Protein AF-A0A7S2JNX4-F1 (afdb_monomer_lite)

Foldseek 3Di:
DPPPPVQQPVCCVPVVVDQLLVVVVVVNAPLSVVVVVNQLLSCVVSVNDPVSVVVSVDQPLSCVVSVPQVLRVVVRDQLLSVVVSVDALLSCVVSVDAVLSNVVSVDALLSPVVSVDALLSCVVSPDALLSPVVSVDQPQSNVVNPDAPLSNVVSPDDLLSLLVVPDQLLSCVVSPHFLLSVVSSPDALQSVVVSPHDPVSVVVSPDDPVSVVVRDPPVSVPDDPPPPPPPDDDDDDDDDDDDDDD

Structure (mmCIF, N/CA/C/O backbone):
data_AF-A0A7S2JNX4-F1
#
_entry.id   AF-A0A7S2JNX4-F1
#
loop_
_atom_site.group_PDB
_atom_site.id
_atom_site.type_symbol
_atom_site.label_atom_id
_atom_site.label_alt_id
_atom_site.label_comp_id
_atom_site.label_asym_id
_atom_site.label_entity_id
_atom_site.label_seq_id
_atom_site.pdbx_PDB_ins_code
_atom_site.Cartn_x
_atom_site.Cartn_y
_atom_site.Cartn_z
_atom_site.occupancy
_atom_site.B_iso_or_equiv
_atom_site.auth_seq_id
_atom_site.auth_comp_id
_atom_site.auth_asym_id
_atom_site.auth_atom_id
_atom_site.pdbx_PDB_model_num
ATOM 1 N N . GLU A 1 1 ? 46.906 4.568 -53.527 1.00 36.84 1 GLU A N 1
ATOM 2 C CA . GLU A 1 1 ? 46.971 4.420 -52.061 1.00 36.84 1 GLU A CA 1
ATOM 3 C C . GLU A 1 1 ? 45.651 4.895 -51.478 1.00 36.84 1 GLU A C 1
ATOM 5 O O . GLU A 1 1 ? 45.427 6.094 -51.361 1.00 36.84 1 GLU A O 1
ATOM 10 N N . LEU A 1 2 ? 44.721 3.967 -51.238 1.00 37.66 2 LEU A N 1
ATOM 11 C CA . LEU A 1 2 ? 43.503 4.271 -50.492 1.00 37.66 2 LEU A CA 1
ATOM 12 C C . LEU A 1 2 ? 43.949 4.475 -49.047 1.00 37.66 2 LEU A C 1
ATOM 14 O O . LEU A 1 2 ? 44.172 3.507 -48.329 1.00 37.66 2 LEU A O 1
ATOM 18 N N . ARG A 1 3 ? 44.195 5.735 -48.671 1.00 35.88 3 ARG A N 1
ATOM 19 C CA . ARG A 1 3 ? 44.384 6.109 -47.272 1.00 35.88 3 ARG A CA 1
ATOM 20 C C . ARG A 1 3 ? 43.179 5.564 -46.519 1.00 35.88 3 ARG A C 1
ATOM 22 O O . ARG A 1 3 ? 42.054 5.948 -46.826 1.00 35.88 3 ARG A O 1
ATOM 29 N N . GLU A 1 4 ? 43.435 4.668 -45.577 1.00 44.81 4 GLU A N 1
ATOM 30 C CA . GLU A 1 4 ? 42.512 4.319 -44.507 1.00 44.81 4 GLU A CA 1
ATOM 31 C C . GLU A 1 4 ? 42.246 5.603 -43.718 1.00 44.81 4 GLU A C 1
ATOM 33 O O . GLU A 1 4 ? 42.909 5.913 -42.732 1.00 44.81 4 GLU A O 1
ATOM 38 N N . VAL A 1 5 ? 41.345 6.438 -44.230 1.00 47.19 5 VAL A N 1
ATOM 39 C CA . VAL A 1 5 ? 40.761 7.504 -43.434 1.00 47.19 5 VAL A CA 1
ATOM 40 C C . VAL A 1 5 ? 39.835 6.768 -42.474 1.00 47.19 5 VAL A C 1
ATOM 42 O O . VAL A 1 5 ? 38.955 6.047 -42.953 1.00 47.19 5 VAL A O 1
ATOM 45 N N . PRO A 1 6 ? 40.038 6.855 -41.150 1.00 52.41 6 PRO A N 1
ATOM 46 C CA . PRO A 1 6 ? 39.086 6.285 -40.219 1.00 52.41 6 PRO A CA 1
ATOM 47 C C . PRO A 1 6 ? 37.808 7.110 -40.364 1.00 52.41 6 PRO A C 1
ATOM 49 O O . PRO A 1 6 ? 37.705 8.204 -39.816 1.00 52.41 6 PRO A O 1
ATOM 52 N N . PHE A 1 7 ? 36.873 6.636 -41.187 1.00 55.56 7 PHE A N 1
ATOM 53 C CA . PHE A 1 7 ? 35.556 7.245 -41.279 1.00 55.56 7 PHE A CA 1
ATOM 54 C C . PHE A 1 7 ? 34.924 7.111 -39.904 1.00 55.56 7 PHE A C 1
ATOM 56 O O . PHE A 1 7 ? 34.762 6.000 -39.393 1.00 55.56 7 PHE A O 1
ATOM 63 N N . THR A 1 8 ? 34.619 8.243 -39.280 1.00 63.19 8 THR A N 1
ATOM 64 C CA . THR A 1 8 ? 33.883 8.217 -38.023 1.00 63.19 8 THR A CA 1
ATOM 65 C C . THR A 1 8 ? 32.438 7.809 -38.314 1.00 63.19 8 THR A C 1
ATOM 67 O O . THR A 1 8 ? 31.931 7.995 -39.425 1.00 63.19 8 THR A O 1
ATOM 70 N N . THR A 1 9 ? 31.744 7.240 -37.330 1.00 60.28 9 THR A N 1
ATOM 71 C CA . THR A 1 9 ? 30.310 6.905 -37.432 1.00 60.28 9 THR A CA 1
ATOM 72 C C . THR A 1 9 ? 29.469 8.115 -37.865 1.00 60.28 9 THR A C 1
ATOM 74 O O . THR A 1 9 ? 28.500 7.964 -38.609 1.00 60.28 9 THR A O 1
ATOM 77 N N . VAL A 1 10 ? 29.912 9.321 -37.498 1.00 61.12 10 VAL A N 1
ATOM 78 C CA . VAL A 1 10 ? 29.343 10.617 -37.895 1.00 61.12 10 VAL A CA 1
ATOM 79 C C . VAL A 1 10 ? 29.422 10.851 -39.404 1.00 61.12 10 VAL A C 1
ATOM 81 O O . VAL A 1 10 ? 28.440 11.269 -40.017 1.00 61.12 10 VAL A O 1
ATOM 84 N N . ASP A 1 11 ? 30.567 10.547 -40.019 1.00 61.66 11 ASP A N 1
ATOM 85 C CA . ASP A 1 11 ? 30.783 10.729 -41.458 1.00 61.66 11 ASP A CA 1
ATOM 86 C C . ASP A 1 11 ? 29.950 9.733 -42.276 1.00 61.66 11 ASP A C 1
ATOM 88 O O . ASP A 1 11 ? 29.407 10.070 -43.330 1.00 61.66 11 ASP A O 1
ATOM 92 N N . LEU A 1 12 ? 29.786 8.509 -41.768 1.00 62.97 12 LEU A N 1
ATOM 93 C CA . LEU A 1 12 ? 28.968 7.482 -42.416 1.00 62.97 12 LEU A CA 1
ATOM 94 C C . LEU A 1 12 ? 27.475 7.851 -42.409 1.00 62.97 12 LEU A C 1
ATOM 96 O O . LEU A 1 12 ? 26.791 7.662 -43.416 1.00 62.97 12 LEU A O 1
ATOM 100 N N . ILE A 1 13 ? 26.970 8.427 -41.317 1.00 66.38 13 ILE A N 1
ATOM 101 C CA . ILE A 1 13 ? 25.566 8.855 -41.228 1.00 66.38 13 ILE A CA 1
ATOM 102 C C . ILE A 1 13 ? 25.324 10.115 -42.071 1.00 66.38 13 ILE A C 1
ATOM 104 O O . ILE A 1 13 ? 24.415 10.131 -42.900 1.00 66.38 13 ILE A O 1
ATOM 108 N N . ASN A 1 14 ? 26.155 11.150 -41.908 1.00 62.22 14 ASN A N 1
ATOM 109 C CA . ASN A 1 14 ? 25.895 12.472 -42.491 1.00 62.22 14 ASN A CA 1
ATOM 110 C C . ASN A 1 14 ? 26.335 12.613 -43.955 1.00 62.22 14 ASN A C 1
ATOM 112 O O . ASN A 1 14 ? 25.710 13.358 -44.708 1.00 62.22 14 ASN A O 1
ATOM 116 N N . VAL A 1 15 ? 27.401 11.923 -44.371 1.00 59.50 15 VAL A N 1
ATOM 117 C CA . VAL A 1 15 ? 27.970 12.042 -45.729 1.00 59.50 15 VAL A CA 1
ATOM 118 C C . VAL A 1 15 ? 27.658 10.807 -46.571 1.00 59.50 15 VAL A C 1
ATOM 120 O O . VAL A 1 15 ? 27.396 10.922 -47.766 1.00 59.50 15 VAL A O 1
ATOM 123 N N . GLY A 1 16 ? 27.664 9.623 -45.954 1.00 59.69 16 GLY A N 1
ATOM 124 C CA . GLY A 1 16 ? 27.435 8.357 -46.650 1.00 59.69 16 GLY A CA 1
ATOM 125 C C . GLY A 1 16 ? 25.964 7.976 -46.841 1.00 59.69 16 GLY A C 1
ATOM 126 O O . GLY A 1 16 ? 25.675 7.099 -47.653 1.00 59.69 16 GLY A O 1
ATOM 127 N N . GLY A 1 17 ? 25.033 8.604 -46.112 1.00 64.19 17 GLY A N 1
ATOM 128 C CA . GLY A 1 17 ? 23.608 8.252 -46.157 1.00 64.19 17 GLY A CA 1
ATOM 129 C C . GLY A 1 17 ? 23.328 6.808 -45.721 1.00 64.19 17 GLY A C 1
ATOM 130 O O . GLY A 1 17 ? 22.328 6.214 -46.133 1.00 64.19 17 GLY A O 1
ATOM 131 N N . PHE A 1 18 ? 24.225 6.210 -44.931 1.00 67.25 18 PHE A N 1
ATOM 132 C CA . PHE A 1 18 ? 24.072 4.835 -44.476 1.00 67.25 18 PHE A CA 1
ATOM 133 C C . PHE A 1 18 ? 22.903 4.731 -43.496 1.00 67.25 18 PHE A C 1
ATOM 135 O O . PHE A 1 18 ? 22.804 5.484 -42.530 1.00 67.25 18 PHE A O 1
ATOM 142 N N . SER A 1 19 ? 22.018 3.757 -43.722 1.00 71.75 19 SER A N 1
ATOM 143 C CA . SER A 1 19 ? 20.955 3.459 -42.761 1.00 71.75 19 SER A CA 1
ATOM 144 C C . SER A 1 19 ? 21.540 2.868 -41.474 1.00 71.75 19 SER A C 1
ATOM 146 O O . SER A 1 19 ? 22.508 2.105 -41.513 1.00 71.75 19 SER A O 1
ATOM 148 N N . PHE A 1 20 ? 20.901 3.131 -40.333 1.00 72.44 20 PHE A N 1
ATOM 149 C CA . PHE A 1 20 ? 21.279 2.545 -39.041 1.00 72.44 20 PHE A CA 1
ATOM 150 C C . PHE A 1 20 ? 21.351 1.004 -39.068 1.00 72.44 20 PHE A C 1
ATOM 152 O O . PHE A 1 20 ? 22.151 0.407 -38.354 1.00 72.44 20 PHE A O 1
ATOM 159 N N . SER A 1 21 ? 20.577 0.346 -39.942 1.00 73.19 21 SER A N 1
ATOM 160 C CA . SER A 1 21 ? 20.646 -1.111 -40.139 1.00 73.19 21 SER A CA 1
ATOM 161 C C . SER A 1 21 ? 21.974 -1.578 -40.757 1.00 73.19 21 SER A C 1
ATOM 163 O O . SER A 1 21 ? 22.510 -2.617 -40.370 1.00 73.19 21 SER A O 1
ATOM 165 N N . ALA A 1 22 ? 22.548 -0.787 -41.670 1.00 74.62 22 ALA A N 1
ATOM 166 C CA . ALA A 1 22 ? 23.859 -1.057 -42.256 1.00 74.62 22 ALA A CA 1
ATOM 167 C C . ALA A 1 22 ? 24.981 -0.822 -41.235 1.00 74.62 22 ALA A C 1
ATOM 169 O O . ALA A 1 22 ? 25.933 -1.598 -41.182 1.00 74.62 22 ALA A O 1
ATOM 170 N N . LEU A 1 23 ? 24.831 0.191 -40.375 1.00 74.06 23 LEU A N 1
ATOM 171 C CA . LEU A 1 23 ? 25.762 0.464 -39.275 1.00 74.06 23 LEU A CA 1
ATOM 172 C C . LEU A 1 23 ? 25.755 -0.659 -38.232 1.00 74.06 23 LEU A C 1
ATOM 174 O O . LEU A 1 23 ? 26.819 -1.074 -37.776 1.00 74.06 23 LEU A O 1
ATOM 178 N N . ARG A 1 24 ? 24.584 -1.241 -37.939 1.00 75.38 24 ARG A N 1
ATOM 179 C CA . ARG A 1 24 ? 24.493 -2.454 -37.115 1.00 75.38 24 ARG A CA 1
ATOM 180 C C . ARG A 1 24 ? 25.255 -3.623 -37.740 1.00 75.38 24 ARG A C 1
ATOM 182 O O . ARG A 1 24 ? 26.012 -4.297 -37.049 1.00 75.38 24 ARG A O 1
ATOM 189 N N . GLY A 1 25 ? 25.098 -3.842 -39.047 1.00 71.75 25 GLY A N 1
ATOM 190 C CA . GLY A 1 25 ? 25.849 -4.863 -39.790 1.00 71.75 25 GLY A CA 1
ATOM 191 C C . GLY A 1 25 ? 27.366 -4.635 -39.795 1.00 71.75 25 GLY A C 1
ATOM 192 O O . GLY A 1 25 ? 28.126 -5.598 -39.851 1.00 71.75 25 GLY A O 1
ATOM 193 N N . ALA A 1 26 ? 27.803 -3.378 -39.677 1.00 73.44 26 ALA A N 1
ATOM 194 C CA . ALA A 1 26 ? 29.205 -2.988 -39.539 1.00 73.44 26 ALA A CA 1
ATOM 195 C C . ALA A 1 26 ? 29.746 -3.104 -38.096 1.00 73.44 26 ALA A C 1
ATOM 197 O O . ALA A 1 26 ? 30.930 -2.863 -37.873 1.00 73.44 26 ALA A O 1
ATOM 198 N N . GLY A 1 27 ? 28.911 -3.494 -37.124 1.00 75.38 27 GLY A N 1
ATOM 199 C CA . GLY A 1 27 ? 29.312 -3.701 -35.728 1.00 75.38 27 GLY A CA 1
ATOM 200 C C . GLY A 1 27 ? 29.262 -2.452 -34.843 1.00 75.38 27 GLY A C 1
ATOM 201 O O . GLY A 1 27 ? 29.797 -2.482 -33.735 1.00 75.38 27 GLY A O 1
ATOM 202 N N . VAL A 1 28 ? 28.622 -1.369 -35.296 1.00 78.94 28 VAL A N 1
ATOM 203 C CA . VAL A 1 28 ? 28.460 -0.138 -34.504 1.00 78.94 28 VAL A CA 1
ATOM 204 C C . VAL A 1 28 ? 27.529 -0.395 -33.315 1.00 78.94 28 VAL A C 1
ATOM 206 O O . VAL A 1 28 ? 26.449 -0.979 -33.469 1.00 78.94 28 VAL A O 1
ATOM 209 N N . ARG A 1 29 ? 27.932 0.042 -32.117 1.00 79.19 29 ARG A N 1
ATOM 210 C CA . ARG A 1 29 ? 27.152 -0.148 -30.881 1.00 79.19 29 ARG A CA 1
ATOM 211 C C . ARG A 1 29 ? 26.053 0.901 -30.752 1.00 79.19 29 ARG A C 1
ATOM 213 O O . ARG A 1 29 ? 26.192 2.024 -31.224 1.00 79.19 29 ARG A O 1
ATOM 220 N N . ALA A 1 30 ? 24.983 0.555 -30.040 1.00 78.75 30 ALA A N 1
ATOM 221 C CA . ALA A 1 30 ? 23.880 1.481 -29.802 1.00 78.75 30 ALA A CA 1
ATOM 222 C C . ALA A 1 30 ? 24.316 2.749 -29.040 1.00 78.75 30 ALA A C 1
ATOM 224 O O . ALA A 1 30 ? 23.819 3.826 -29.346 1.00 78.75 30 ALA A O 1
ATOM 225 N N . SER A 1 31 ? 25.277 2.643 -28.112 1.00 78.88 31 SER A N 1
ATOM 226 C CA . SER A 1 31 ? 25.826 3.782 -27.355 1.00 78.88 31 SER A CA 1
ATOM 227 C C . SER A 1 31 ? 26.426 4.859 -28.257 1.00 78.88 31 SER A C 1
ATOM 229 O O . SER A 1 31 ? 26.143 6.036 -28.076 1.00 78.88 31 SER A O 1
ATOM 231 N N . GLU A 1 32 ? 27.187 4.455 -29.275 1.00 77.25 32 GLU A N 1
ATOM 232 C CA . GLU A 1 32 ? 27.825 5.377 -30.222 1.00 77.25 32 GLU A CA 1
ATOM 233 C C . GLU A 1 32 ? 26.795 6.089 -31.101 1.00 77.25 32 GLU A C 1
ATOM 235 O O . GLU A 1 32 ? 26.997 7.229 -31.497 1.00 77.25 32 GLU A O 1
ATOM 240 N N . LEU A 1 33 ? 25.673 5.434 -31.406 1.00 76.31 33 LEU A N 1
ATOM 241 C CA . LEU A 1 33 ? 24.590 6.060 -32.162 1.00 76.31 33 LEU A CA 1
ATOM 242 C C . LEU A 1 33 ? 23.771 7.020 -31.291 1.00 76.31 33 LEU A C 1
ATOM 244 O O . LEU A 1 33 ? 23.313 8.048 -31.780 1.00 76.31 33 LEU A O 1
ATOM 248 N N . LEU A 1 34 ? 23.612 6.718 -30.002 1.00 76.12 34 LEU A N 1
ATOM 249 C CA . LEU A 1 34 ? 22.923 7.593 -29.049 1.00 76.12 34 LEU A CA 1
ATOM 250 C C . LEU A 1 34 ? 23.710 8.875 -28.762 1.00 76.12 34 LEU A C 1
ATOM 252 O O . LEU A 1 34 ? 23.099 9.927 -28.611 1.00 76.12 34 LEU A O 1
ATOM 256 N N . GLU A 1 35 ? 25.045 8.812 -28.751 1.00 76.12 35 GLU A N 1
ATOM 257 C CA . GLU A 1 35 ? 25.913 10.001 -28.688 1.00 76.12 35 GLU A CA 1
ATOM 258 C C . GLU A 1 35 ? 25.752 10.925 -29.908 1.00 76.12 35 GLU A C 1
ATOM 260 O O . GLU A 1 35 ? 26.120 12.097 -29.853 1.00 76.12 35 GLU A O 1
ATOM 265 N N . LEU A 1 36 ? 25.177 10.412 -30.998 1.00 73.56 36 LEU A N 1
ATOM 266 C CA . LEU A 1 36 ? 24.892 11.145 -32.233 1.00 73.56 36 LEU A CA 1
ATOM 267 C C . LEU A 1 36 ? 23.428 11.584 -32.336 1.00 73.56 36 LEU A C 1
ATOM 269 O O . LEU A 1 36 ? 22.928 11.792 -33.441 1.00 73.56 36 LEU A O 1
ATOM 273 N N . ASP A 1 37 ? 22.738 11.694 -31.197 1.00 72.69 37 ASP A N 1
ATOM 274 C CA . ASP A 1 37 ? 21.321 12.058 -31.095 1.00 72.69 37 ASP A CA 1
ATOM 275 C C . ASP A 1 37 ? 20.385 11.135 -31.905 1.00 72.69 37 ASP A C 1
ATOM 277 O O . ASP A 1 37 ? 19.265 11.516 -32.265 1.00 72.69 37 ASP A O 1
ATOM 281 N N . ALA A 1 38 ? 20.804 9.893 -32.195 1.00 77.31 38 ALA A N 1
ATOM 282 C CA . ALA A 1 38 ? 19.940 8.938 -32.878 1.00 77.31 38 ALA A CA 1
ATOM 283 C C . ALA A 1 38 ? 18.731 8.598 -31.999 1.00 77.31 38 ALA A C 1
ATOM 285 O O . ALA A 1 38 ? 18.858 8.262 -30.816 1.00 77.31 38 ALA A O 1
ATOM 286 N N . SER A 1 39 ? 17.533 8.638 -32.585 1.00 81.38 39 SER A N 1
ATOM 287 C CA . SER A 1 39 ? 16.325 8.329 -31.832 1.00 81.38 39 SER A CA 1
ATOM 288 C C . SER A 1 39 ? 16.251 6.831 -31.521 1.00 81.38 39 SER A C 1
ATOM 290 O O . SER A 1 39 ? 16.555 5.972 -32.353 1.00 81.38 39 SER A O 1
ATOM 292 N N . VAL A 1 40 ? 15.775 6.485 -30.324 1.00 82.81 40 VAL A N 1
ATOM 293 C CA . VAL A 1 40 ? 15.577 5.079 -29.930 1.00 82.81 40 VAL A CA 1
ATOM 294 C C . VAL A 1 40 ? 14.594 4.355 -30.861 1.00 82.81 40 VAL A C 1
ATOM 296 O O . VAL A 1 40 ? 14.697 3.144 -31.060 1.00 82.81 40 VAL A O 1
ATOM 299 N N . SER A 1 41 ? 13.669 5.092 -31.478 1.00 82.00 41 SER A N 1
ATOM 300 C CA . SER A 1 41 ? 12.775 4.580 -32.518 1.00 82.00 41 SER A CA 1
ATOM 301 C C . SER A 1 41 ? 13.556 4.096 -33.739 1.00 82.00 41 SER A C 1
ATOM 303 O O . SER A 1 41 ? 13.319 2.986 -34.213 1.00 82.00 41 SER A O 1
ATOM 305 N N . ASP A 1 42 ? 14.516 4.889 -34.217 1.00 81.25 42 ASP A N 1
ATOM 306 C CA . ASP A 1 42 ? 15.338 4.550 -35.382 1.00 81.25 42 ASP A CA 1
ATOM 307 C C . ASP A 1 42 ? 16.261 3.369 -35.089 1.00 81.25 42 ASP A C 1
ATOM 309 O O . ASP A 1 42 ? 16.382 2.456 -35.907 1.00 81.25 42 ASP A O 1
ATOM 313 N N . LEU A 1 43 ? 16.831 3.322 -33.882 1.00 81.88 43 LEU A N 1
ATOM 314 C CA . LEU A 1 43 ? 17.621 2.182 -33.410 1.00 81.88 43 LEU A CA 1
ATOM 315 C C . LEU A 1 43 ? 16.780 0.905 -33.352 1.00 81.88 43 LEU A C 1
ATOM 317 O O . LEU A 1 43 ? 17.204 -0.159 -33.809 1.00 81.88 43 LEU A O 1
ATOM 321 N N . ARG A 1 44 ? 15.540 1.002 -32.873 1.00 82.81 44 ARG A N 1
ATOM 322 C CA . ARG A 1 44 ? 14.612 -0.127 -32.887 1.00 82.81 44 ARG A CA 1
ATOM 323 C C . ARG A 1 44 ? 14.290 -0.584 -34.315 1.00 82.81 44 ARG A C 1
ATOM 325 O O . ARG A 1 44 ? 14.264 -1.790 -34.559 1.00 82.81 44 ARG A O 1
ATOM 332 N N . TYR A 1 45 ? 14.060 0.331 -35.261 1.00 80.19 45 TYR A N 1
ATOM 333 C CA . TYR A 1 45 ? 13.833 -0.021 -36.673 1.00 80.19 45 TYR A CA 1
ATOM 334 C C . TYR A 1 45 ? 15.071 -0.626 -37.341 1.00 80.19 45 TYR A C 1
ATOM 336 O O . TYR A 1 45 ? 14.942 -1.508 -38.188 1.00 80.19 45 TYR A O 1
ATOM 344 N N . ALA A 1 46 ? 16.264 -0.209 -36.923 1.00 79.69 46 ALA A N 1
ATOM 345 C CA . ALA A 1 46 ? 17.533 -0.788 -37.347 1.00 79.69 46 ALA A CA 1
ATOM 346 C C . ALA A 1 46 ? 17.791 -2.196 -36.786 1.00 79.69 46 ALA A C 1
ATOM 348 O O . ALA A 1 46 ? 18.748 -2.858 -37.193 1.00 79.69 46 ALA A O 1
ATOM 349 N N . GLY A 1 47 ? 16.930 -2.669 -35.882 1.00 79.88 47 GLY A N 1
ATOM 350 C CA . GLY A 1 47 ? 16.992 -4.006 -35.306 1.00 79.88 47 GLY A CA 1
ATOM 351 C C . GLY A 1 47 ? 17.814 -4.099 -34.024 1.00 79.88 47 GLY A C 1
ATOM 352 O O . GLY A 1 47 ? 18.118 -5.217 -33.610 1.00 79.88 47 GLY A O 1
ATOM 353 N N . TYR A 1 48 ? 18.163 -2.971 -33.393 1.00 83.25 48 TYR A N 1
ATOM 354 C CA . TYR A 1 48 ? 18.757 -2.997 -32.058 1.00 83.25 48 TYR A CA 1
ATOM 355 C C . TYR A 1 48 ? 17.735 -3.488 -31.031 1.00 83.25 48 TYR A C 1
ATOM 357 O O . TYR A 1 48 ? 16.559 -3.103 -31.046 1.00 83.25 48 TYR A O 1
ATOM 365 N N . THR A 1 49 ? 18.180 -4.373 -30.144 1.00 84.56 49 THR A N 1
ATOM 366 C CA . THR A 1 49 ? 17.309 -4.956 -29.118 1.00 84.56 49 THR A CA 1
ATOM 367 C C . THR A 1 49 ? 17.233 -4.064 -27.881 1.00 84.56 49 THR A C 1
ATOM 369 O O . THR A 1 49 ? 18.070 -3.192 -27.659 1.00 84.56 49 THR A O 1
ATOM 372 N N . CYS A 1 50 ? 16.220 -4.294 -27.038 1.00 81.12 50 CYS A N 1
ATOM 373 C CA . CYS A 1 50 ? 16.122 -3.599 -25.754 1.00 81.12 50 CYS A CA 1
ATOM 374 C C . CYS A 1 50 ? 17.356 -3.864 -24.878 1.00 81.12 50 CYS A C 1
ATOM 376 O O . CYS A 1 50 ? 17.762 -2.976 -24.145 1.00 81.12 50 CYS A O 1
ATOM 378 N N . GLU A 1 51 ? 17.950 -5.058 -24.968 1.00 80.44 51 GLU A N 1
ATOM 379 C CA . GLU A 1 51 ? 19.141 -5.441 -24.199 1.00 80.44 51 GLU A CA 1
ATOM 380 C C . GLU A 1 51 ? 20.350 -4.597 -24.608 1.00 80.44 51 GLU A C 1
ATOM 382 O O . GLU A 1 51 ? 20.958 -3.956 -23.760 1.00 80.44 51 GLU A O 1
ATOM 387 N N . GLU A 1 52 ? 20.611 -4.491 -25.914 1.00 82.50 52 GLU A N 1
ATOM 388 C CA . GLU A 1 52 ? 21.707 -3.675 -26.458 1.00 82.50 52 GLU A CA 1
ATOM 389 C C . GLU A 1 52 ? 21.562 -2.187 -26.090 1.00 82.50 52 GLU A C 1
ATOM 391 O O . GLU A 1 52 ? 22.552 -1.491 -25.876 1.00 82.50 52 GLU A O 1
ATOM 396 N N . LEU A 1 53 ? 20.325 -1.690 -25.999 1.00 82.31 53 LEU A N 1
ATOM 397 C CA . LEU A 1 53 ? 20.047 -0.313 -25.591 1.00 82.31 53 LEU A CA 1
ATOM 398 C C . LEU A 1 53 ? 20.167 -0.118 -24.071 1.00 82.31 53 LEU A C 1
ATOM 400 O O . LEU A 1 53 ? 20.614 0.938 -23.630 1.00 82.31 53 LEU A O 1
ATOM 404 N N . CYS A 1 54 ? 19.802 -1.116 -23.263 1.00 81.69 54 CYS A N 1
ATOM 405 C CA . CYS A 1 54 ? 20.036 -1.098 -21.816 1.00 81.69 54 CYS A CA 1
ATOM 406 C C . CYS A 1 54 ? 21.536 -1.088 -21.493 1.00 81.69 54 CYS A C 1
ATOM 408 O O . CYS A 1 54 ? 21.964 -0.315 -20.639 1.00 81.69 54 CYS A O 1
ATOM 410 N N . ASP A 1 55 ? 22.330 -1.893 -22.205 1.00 80.81 55 ASP A N 1
ATOM 411 C CA . ASP A 1 55 ? 23.791 -1.934 -22.059 1.00 80.81 55 ASP A CA 1
ATOM 412 C C . ASP A 1 55 ? 24.447 -0.607 -22.472 1.00 80.81 55 ASP A C 1
ATOM 414 O O . ASP A 1 55 ? 25.501 -0.238 -21.960 1.00 80.81 55 ASP A O 1
ATOM 418 N N . ALA A 1 56 ? 23.791 0.149 -23.355 1.00 78.94 56 ALA A N 1
ATOM 419 C CA . ALA A 1 56 ? 24.167 1.511 -23.720 1.00 78.94 56 ALA A CA 1
ATOM 420 C C . ALA A 1 56 ? 23.723 2.579 -22.697 1.00 78.94 56 ALA A C 1
ATOM 422 O O . ALA A 1 56 ? 23.809 3.769 -22.986 1.00 78.94 56 ALA A O 1
ATOM 423 N N . HIS A 1 57 ? 23.243 2.174 -21.515 1.00 76.38 57 HIS A N 1
ATOM 424 C CA . HIS A 1 57 ? 22.732 3.052 -20.459 1.00 76.38 57 HIS A CA 1
ATOM 425 C C . HIS A 1 57 ? 21.526 3.917 -20.868 1.00 76.38 57 HIS A C 1
ATOM 427 O O . HIS A 1 57 ? 21.297 4.985 -20.293 1.00 76.38 57 HIS A O 1
ATOM 433 N N . CYS A 1 58 ? 20.702 3.459 -21.819 1.00 79.94 58 CYS A N 1
ATOM 434 C CA . CYS A 1 58 ? 19.428 4.119 -22.102 1.00 79.94 58 CYS A CA 1
ATOM 435 C C . CYS A 1 58 ? 18.512 4.100 -20.878 1.00 79.94 58 CYS A C 1
ATOM 437 O O . CYS A 1 58 ? 18.268 3.049 -20.282 1.00 79.94 58 CYS A O 1
ATOM 439 N N . SER A 1 59 ? 17.904 5.245 -20.574 1.00 82.62 59 SER A N 1
ATOM 440 C CA . SER A 1 59 ? 16.850 5.314 -19.568 1.00 82.62 59 SER A CA 1
ATOM 441 C C . SER A 1 59 ? 15.577 4.603 -20.045 1.00 82.62 59 SER A C 1
ATOM 443 O O . SER A 1 59 ? 15.261 4.546 -21.241 1.00 82.62 59 SER A O 1
ATOM 445 N N . ALA A 1 60 ? 14.791 4.095 -19.093 1.00 84.56 60 ALA A N 1
ATOM 446 C CA . ALA A 1 60 ? 13.499 3.481 -19.387 1.00 84.56 60 ALA A CA 1
ATOM 447 C C . ALA A 1 60 ? 12.516 4.455 -20.080 1.00 84.56 60 ALA A C 1
ATOM 449 O O . ALA A 1 60 ? 11.629 4.008 -20.810 1.00 84.56 60 ALA A O 1
ATOM 450 N N . GLU A 1 61 ? 12.695 5.772 -19.915 1.00 83.75 61 GLU A N 1
ATOM 451 C CA . GLU A 1 61 ? 11.944 6.820 -20.627 1.00 83.75 61 GLU A CA 1
ATOM 452 C C . GLU A 1 61 ? 12.197 6.793 -22.128 1.00 83.75 61 GLU A C 1
ATOM 454 O O . GLU A 1 61 ? 11.259 6.761 -22.926 1.00 83.75 61 GLU A O 1
ATOM 459 N N . LEU A 1 62 ? 13.470 6.776 -22.523 1.00 82.50 62 LEU A N 1
ATOM 460 C CA . LEU A 1 62 ? 13.856 6.777 -23.928 1.00 82.50 62 LEU A CA 1
ATOM 461 C C . LEU A 1 62 ? 13.379 5.499 -24.619 1.00 82.50 62 LEU A C 1
ATOM 463 O O . LEU A 1 62 ? 12.864 5.548 -25.735 1.00 82.50 62 LEU A O 1
ATOM 467 N N . LEU A 1 63 ? 13.449 4.362 -23.925 1.00 84.56 63 LEU A N 1
ATOM 468 C CA . LEU A 1 63 ? 12.927 3.094 -24.433 1.00 84.56 63 LEU A CA 1
ATOM 469 C C . LEU A 1 63 ? 11.398 3.088 -24.552 1.00 84.56 63 LEU A C 1
ATOM 471 O O . LEU A 1 63 ? 10.857 2.576 -25.536 1.00 84.56 63 LEU A O 1
ATOM 475 N N . LYS A 1 64 ? 10.689 3.693 -23.594 1.00 84.12 64 LYS A N 1
ATOM 476 C CA . LYS A 1 64 ? 9.236 3.899 -23.678 1.00 84.12 64 LYS A CA 1
ATOM 477 C C . LYS A 1 64 ? 8.873 4.745 -24.899 1.00 84.12 64 LYS A C 1
ATOM 479 O O . LYS A 1 64 ? 7.989 4.356 -25.660 1.00 84.12 64 LYS A O 1
ATOM 484 N N . ASN A 1 65 ? 9.593 5.843 -25.127 1.00 82.62 65 ASN A N 1
ATOM 485 C CA . ASN A 1 65 ? 9.386 6.730 -26.275 1.00 82.62 65 ASN A CA 1
ATOM 486 C C . ASN A 1 65 ? 9.755 6.060 -27.610 1.00 82.62 65 ASN A C 1
ATOM 488 O O . ASN A 1 65 ? 9.060 6.255 -28.602 1.00 82.62 65 ASN A O 1
ATOM 492 N N . GLY A 1 66 ? 10.768 5.186 -27.619 1.00 79.75 66 GLY A N 1
ATOM 493 C CA . GLY A 1 66 ? 11.106 4.310 -28.751 1.00 79.75 66 GLY A CA 1
ATOM 494 C C . GLY A 1 66 ? 10.085 3.191 -29.016 1.00 79.75 66 GLY A C 1
ATOM 495 O O . GLY A 1 66 ? 10.209 2.407 -29.962 1.00 79.75 66 GLY A O 1
ATOM 496 N N . GLY A 1 67 ? 9.048 3.088 -28.181 1.00 82.12 67 GLY A N 1
ATOM 497 C CA . GLY A 1 67 ? 7.943 2.147 -28.328 1.00 82.12 67 GLY A CA 1
ATOM 498 C C . GLY A 1 67 ? 8.269 0.713 -27.907 1.00 82.12 67 GLY A C 1
ATOM 499 O O . GLY A 1 67 ? 7.599 -0.222 -28.360 1.00 82.12 67 GLY A O 1
ATOM 500 N N . PHE A 1 68 ? 9.276 0.517 -27.052 1.00 85.19 68 PHE A N 1
ATOM 501 C CA . PHE A 1 68 ? 9.486 -0.767 -26.388 1.00 85.19 68 PHE A CA 1
ATOM 502 C C . PHE A 1 68 ? 8.346 -1.053 -25.408 1.00 85.19 68 PHE A C 1
ATOM 504 O O . PHE A 1 68 ? 7.797 -0.161 -24.760 1.00 85.19 68 PHE A O 1
ATOM 511 N N . LYS A 1 69 ? 7.955 -2.327 -25.301 1.00 86.06 69 LYS A N 1
ATOM 512 C CA . LYS A 1 69 ? 6.850 -2.724 -24.420 1.00 86.06 69 LYS A CA 1
ATOM 513 C C . LYS A 1 69 ? 7.346 -2.812 -22.978 1.00 86.06 69 LYS A C 1
ATOM 515 O O . LYS A 1 69 ? 8.395 -3.394 -22.722 1.00 86.06 69 LYS A O 1
ATOM 520 N N . LEU A 1 70 ? 6.521 -2.392 -22.018 1.00 84.69 70 LEU A N 1
ATOM 521 C CA . LEU A 1 70 ? 6.819 -2.490 -20.580 1.00 84.69 70 LEU A CA 1
ATOM 522 C C . LEU A 1 70 ? 7.188 -3.918 -20.118 1.00 84.69 70 LEU A C 1
ATOM 524 O O . LEU A 1 70 ? 8.008 -4.085 -19.222 1.00 84.69 70 LEU A O 1
ATOM 528 N N . ARG A 1 71 ? 6.653 -4.962 -20.773 1.00 85.12 71 ARG A N 1
ATOM 529 C CA . ARG A 1 71 ? 7.044 -6.371 -20.540 1.00 85.12 71 ARG A CA 1
ATOM 530 C C . ARG A 1 71 ? 8.536 -6.633 -20.758 1.00 85.12 71 ARG A C 1
ATOM 532 O O . ARG A 1 71 ? 9.100 -7.452 -20.046 1.00 85.12 71 ARG A O 1
ATOM 539 N N . GLN A 1 72 ? 9.143 -5.969 -21.739 1.00 83.88 72 GLN A N 1
ATOM 540 C CA . GLN A 1 72 ? 10.573 -6.088 -22.027 1.00 83.88 72 GLN A CA 1
ATOM 541 C C . GLN A 1 72 ? 11.385 -5.291 -21.005 1.00 83.88 72 GLN A C 1
ATOM 543 O O . GLN A 1 72 ? 12.362 -5.802 -20.472 1.00 83.88 72 GLN A O 1
ATOM 548 N N . LEU A 1 73 ? 10.918 -4.088 -20.659 1.00 83.81 73 LEU A N 1
ATOM 549 C CA . LEU A 1 73 ? 11.602 -3.217 -19.701 1.00 83.81 73 LEU A CA 1
ATOM 550 C C . LEU A 1 73 ? 11.646 -3.818 -18.293 1.00 83.81 73 LEU A C 1
ATOM 552 O O . LEU A 1 73 ? 12.684 -3.778 -17.645 1.00 83.81 73 LEU A O 1
ATOM 556 N N . LYS A 1 74 ? 10.569 -4.473 -17.849 1.00 83.81 74 LYS A N 1
ATOM 557 C CA . LYS A 1 74 ? 10.504 -5.142 -16.538 1.00 83.81 74 LYS A CA 1
ATOM 558 C C . LYS A 1 74 ? 11.614 -6.183 -16.304 1.00 83.81 74 LYS A C 1
ATOM 560 O O . LYS A 1 74 ? 11.918 -6.488 -15.158 1.00 83.81 74 LYS A O 1
ATOM 565 N N . LEU A 1 75 ? 12.188 -6.776 -17.354 1.00 80.00 75 LEU A N 1
ATOM 566 C CA . LEU A 1 75 ? 13.213 -7.822 -17.213 1.00 80.00 75 LEU A CA 1
ATOM 567 C C . LEU A 1 75 ? 14.598 -7.274 -16.839 1.00 80.00 75 LEU A C 1
ATOM 569 O O . LEU A 1 75 ? 15.453 -8.046 -16.392 1.00 80.00 75 LEU A O 1
ATOM 573 N N . ARG A 1 76 ? 14.834 -5.979 -17.069 1.00 80.31 76 ARG A N 1
ATOM 574 C CA . ARG A 1 76 ? 16.137 -5.323 -16.891 1.00 80.31 76 ARG A CA 1
ATOM 575 C C . ARG A 1 76 ? 16.084 -4.121 -15.958 1.00 80.31 76 ARG A C 1
ATOM 577 O O . ARG A 1 76 ? 17.035 -3.933 -15.214 1.00 80.31 76 ARG A O 1
ATOM 584 N N . PHE A 1 77 ? 14.997 -3.355 -15.981 1.00 83.69 77 PHE A N 1
ATOM 585 C CA . PHE A 1 77 ? 14.849 -2.170 -15.145 1.00 83.69 77 PHE A CA 1
ATOM 586 C C . PHE A 1 77 ? 14.236 -2.506 -13.792 1.00 83.69 77 PHE A C 1
ATOM 588 O O . PHE A 1 77 ? 13.339 -3.352 -13.682 1.00 83.69 77 PHE A O 1
ATOM 595 N N . SER A 1 78 ? 14.698 -1.794 -12.770 1.00 86.25 78 SER A N 1
ATOM 596 C CA . SER A 1 78 ? 14.074 -1.804 -11.456 1.00 86.25 78 SER A CA 1
ATOM 597 C C . SER A 1 78 ? 12.720 -1.089 -11.499 1.00 86.25 78 SER A C 1
ATOM 599 O O . SER A 1 78 ? 12.409 -0.304 -12.400 1.00 86.25 78 SER A O 1
ATOM 601 N N . VAL A 1 79 ? 11.873 -1.351 -10.507 1.00 87.56 79 VAL A N 1
ATOM 602 C CA . VAL A 1 79 ? 10.570 -0.684 -10.421 1.00 87.56 79 VAL A CA 1
ATOM 603 C C . VAL A 1 79 ? 10.722 0.822 -10.171 1.00 87.56 79 VAL A C 1
ATOM 605 O O . VAL A 1 79 ? 9.907 1.598 -10.666 1.00 87.56 79 VAL A O 1
ATOM 608 N N . GLU A 1 80 ? 11.787 1.240 -9.485 1.00 87.00 80 GLU A N 1
ATOM 609 C CA . GLU A 1 80 ? 12.130 2.653 -9.288 1.00 87.00 80 GLU A CA 1
ATOM 610 C C . GLU A 1 80 ? 12.437 3.353 -10.618 1.00 87.00 80 GLU A C 1
ATOM 612 O O . GLU A 1 80 ? 11.943 4.450 -10.869 1.00 87.00 80 GLU A O 1
ATOM 617 N N . GLU A 1 81 ? 13.189 2.700 -11.507 1.00 85.94 81 GLU A N 1
ATOM 618 C CA . GLU A 1 81 ? 13.514 3.224 -12.840 1.00 85.94 81 GLU A CA 1
ATOM 619 C C . GLU A 1 81 ? 12.286 3.269 -13.754 1.00 85.94 81 GLU A C 1
ATOM 621 O O . GLU A 1 81 ? 12.111 4.180 -14.561 1.00 85.94 81 GLU A O 1
ATOM 626 N N . LEU A 1 82 ? 11.386 2.295 -13.624 1.00 87.81 82 LEU A N 1
ATOM 627 C CA . LEU A 1 82 ? 10.110 2.341 -14.332 1.00 87.81 82 LEU A CA 1
ATOM 628 C C . LEU A 1 82 ? 9.228 3.480 -13.798 1.00 87.81 82 LEU A C 1
ATOM 630 O O . LEU A 1 82 ? 8.539 4.152 -14.567 1.00 87.81 82 LEU A O 1
ATOM 634 N N . ARG A 1 83 ? 9.265 3.734 -12.489 1.00 87.44 83 ARG A N 1
ATOM 635 C CA . ARG A 1 83 ? 8.550 4.852 -11.873 1.00 87.44 83 ARG A CA 1
ATOM 636 C C . ARG A 1 83 ? 9.115 6.195 -12.324 1.00 87.44 83 ARG A C 1
ATOM 638 O O . ARG A 1 83 ? 8.325 7.063 -12.692 1.00 87.44 83 ARG A O 1
ATOM 645 N N . SER A 1 84 ? 10.440 6.363 -12.339 1.00 85.81 84 SER A N 1
ATOM 646 C CA . SER A 1 84 ? 11.069 7.580 -12.867 1.00 85.81 84 SER A CA 1
ATOM 647 C C . SER A 1 84 ? 10.705 7.780 -14.334 1.00 85.81 84 SER A C 1
ATOM 649 O O . SER A 1 84 ? 10.328 8.884 -14.707 1.00 85.81 84 SER A O 1
ATOM 651 N N . ALA A 1 85 ? 10.600 6.689 -15.103 1.00 85.44 85 ALA A N 1
ATOM 652 C CA . ALA A 1 85 ? 10.114 6.727 -16.477 1.00 85.44 85 ALA A CA 1
ATOM 653 C C . ALA A 1 85 ? 8.614 7.026 -16.670 1.00 85.44 85 ALA A C 1
ATOM 655 O O . ALA A 1 85 ? 8.067 6.951 -17.783 1.00 85.44 85 ALA A O 1
ATOM 656 N N . GLY A 1 86 ? 7.913 7.354 -15.586 1.00 85.50 86 GLY A N 1
ATOM 657 C CA . GLY A 1 86 ? 6.513 7.749 -15.598 1.00 85.50 86 GLY A CA 1
ATOM 658 C C . GLY A 1 86 ? 5.562 6.590 -15.881 1.00 85.50 86 GLY A C 1
ATOM 659 O O . GLY A 1 86 ? 4.519 6.800 -16.506 1.00 85.50 86 GLY A O 1
ATOM 660 N N . TYR A 1 87 ? 5.919 5.356 -15.515 1.00 88.12 87 TYR A N 1
ATOM 661 C CA . TYR A 1 87 ? 4.955 4.257 -15.470 1.00 88.12 87 TYR A CA 1
ATOM 662 C C . TYR A 1 87 ? 4.125 4.331 -14.187 1.00 88.12 87 TYR A C 1
ATOM 664 O O . TYR A 1 87 ? 4.658 4.502 -13.092 1.00 88.12 87 TYR A O 1
ATOM 672 N N . SER 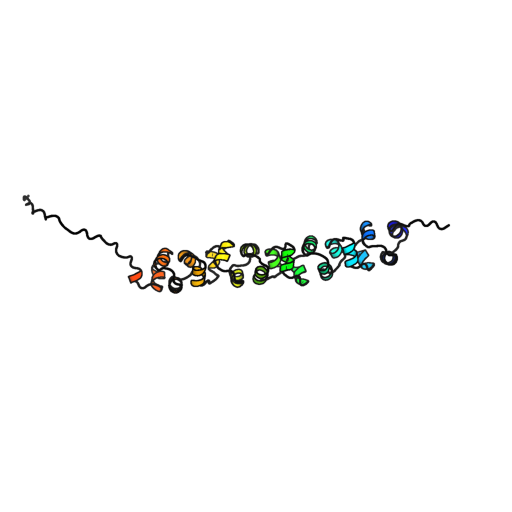A 1 88 ? 2.807 4.180 -14.322 1.00 88.81 88 SER A N 1
ATOM 673 C CA . SER A 1 88 ? 1.905 4.125 -13.171 1.00 88.81 88 SER A CA 1
ATOM 674 C C . SER A 1 88 ? 1.857 2.724 -12.556 1.00 88.81 88 SER A C 1
ATOM 676 O O . SER A 1 88 ? 2.117 1.716 -13.219 1.00 88.81 88 SER A O 1
ATOM 678 N N . SER A 1 89 ? 1.457 2.649 -11.286 1.00 88.69 89 SER A N 1
ATOM 679 C CA . SER A 1 89 ? 1.244 1.389 -10.562 1.00 88.69 89 SER A CA 1
ATOM 680 C C . SER A 1 89 ? 0.266 0.446 -11.282 1.00 88.69 89 SER A C 1
ATOM 682 O O . SER A 1 89 ? 0.484 -0.764 -11.288 1.00 88.69 89 SER A O 1
ATOM 684 N N . ASP A 1 90 ? -0.765 0.979 -11.948 1.00 89.06 90 ASP A N 1
ATOM 685 C CA . ASP A 1 90 ? -1.723 0.200 -12.752 1.00 89.06 90 ASP A CA 1
ATOM 686 C C . ASP A 1 90 ? -1.050 -0.448 -13.975 1.00 89.06 90 ASP A C 1
ATOM 688 O O . ASP A 1 90 ? -1.152 -1.655 -14.199 1.00 89.06 90 ASP A O 1
ATOM 692 N N . GLN A 1 91 ? -0.247 0.319 -14.720 1.00 89.12 91 GLN A N 1
ATOM 693 C CA . GLN A 1 91 ? 0.493 -0.214 -15.869 1.00 89.12 91 GLN A CA 1
ATOM 694 C C . GLN A 1 91 ? 1.458 -1.329 -15.453 1.00 89.12 91 GLN A C 1
ATOM 696 O O . GLN A 1 91 ? 1.549 -2.365 -16.117 1.00 89.12 91 GLN A O 1
ATOM 701 N N . LEU A 1 92 ? 2.153 -1.137 -14.333 1.00 88.81 92 LEU A N 1
ATOM 702 C CA . LEU A 1 92 ? 3.079 -2.121 -13.784 1.00 88.81 92 LEU A CA 1
ATOM 703 C C . LEU A 1 92 ? 2.343 -3.388 -13.321 1.00 88.81 92 LEU A C 1
ATOM 705 O O . LEU A 1 92 ? 2.775 -4.505 -13.634 1.00 88.81 92 LEU A O 1
ATOM 709 N N . ARG A 1 93 ? 1.183 -3.234 -12.674 1.00 88.12 93 ARG A N 1
ATOM 710 C CA . ARG A 1 93 ? 0.294 -4.345 -12.313 1.00 88.12 93 ARG A CA 1
ATOM 711 C C . ARG A 1 93 ? -0.205 -5.103 -13.544 1.00 88.12 93 ARG A C 1
ATOM 713 O O . ARG A 1 93 ? -0.185 -6.332 -13.541 1.00 88.12 93 ARG A O 1
ATOM 720 N N . GLY A 1 94 ? -0.571 -4.412 -14.625 1.00 85.50 94 GLY A N 1
ATOM 721 C CA . GLY A 1 94 ? -0.989 -5.027 -15.894 1.00 85.50 94 GLY A CA 1
ATOM 722 C C . GLY A 1 94 ? 0.093 -5.895 -16.555 1.00 85.50 94 GLY A C 1
ATOM 723 O O . GLY A 1 94 ? -0.201 -6.789 -17.351 1.00 85.50 94 GLY A O 1
ATOM 724 N N . VAL A 1 95 ? 1.358 -5.681 -16.189 1.00 86.44 95 VAL A N 1
ATOM 725 C CA . VAL A 1 95 ? 2.515 -6.485 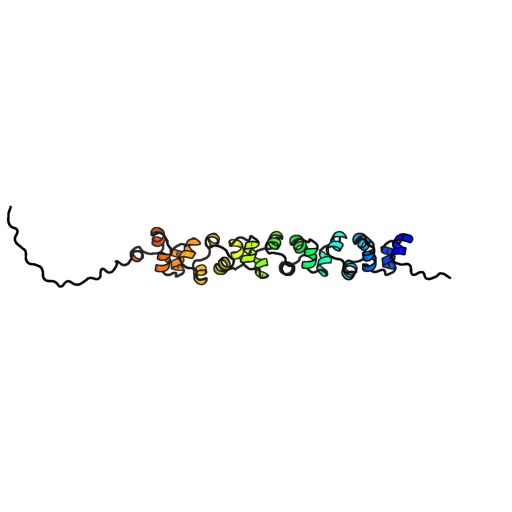-16.615 1.00 86.44 95 VAL A CA 1
ATOM 726 C C . VAL A 1 95 ? 2.876 -7.574 -15.582 1.00 86.44 95 VAL A C 1
ATOM 728 O O . VAL A 1 95 ? 3.882 -8.281 -15.695 1.00 86.44 95 VAL A O 1
ATOM 731 N N . GLY A 1 96 ? 2.025 -7.760 -14.573 1.00 84.88 96 GLY A N 1
ATOM 732 C CA . GLY A 1 96 ? 2.160 -8.775 -13.534 1.00 84.88 96 GLY A CA 1
ATOM 733 C C . GLY A 1 96 ? 3.250 -8.451 -12.518 1.00 84.88 96 GLY A C 1
ATOM 734 O O . GLY A 1 96 ? 3.889 -9.368 -12.005 1.00 84.88 96 GLY A O 1
ATOM 735 N N . LEU A 1 97 ? 3.591 -7.173 -12.304 1.00 86.88 97 LEU A N 1
ATOM 736 C CA . LEU A 1 97 ? 4.370 -6.801 -11.118 1.00 86.88 97 LEU A CA 1
ATOM 737 C C . LEU A 1 97 ? 3.476 -6.941 -9.889 1.00 86.88 97 LEU A C 1
ATOM 739 O O . LEU A 1 97 ? 2.373 -6.399 -9.844 1.00 86.88 97 LEU A O 1
ATOM 743 N N . GLY A 1 98 ? 3.960 -7.716 -8.921 1.00 86.38 98 GLY A N 1
ATOM 744 C CA . GLY A 1 98 ? 3.286 -7.885 -7.645 1.00 86.38 98 GLY A CA 1
ATOM 745 C C . GLY A 1 98 ? 3.394 -6.626 -6.780 1.00 86.38 98 GLY A C 1
ATOM 746 O O . GLY A 1 98 ? 4.268 -5.786 -7.010 1.00 86.38 98 GLY A O 1
ATOM 747 N N . PRO A 1 99 ? 2.550 -6.514 -5.747 1.00 87.88 99 PRO A N 1
ATOM 748 C CA . PRO A 1 99 ? 2.508 -5.334 -4.892 1.00 87.88 99 PRO A CA 1
ATOM 749 C C . PRO A 1 99 ? 3.802 -5.164 -4.078 1.00 87.88 99 PRO A C 1
ATOM 751 O O . PRO A 1 99 ? 4.192 -4.036 -3.801 1.00 87.88 99 PRO A O 1
ATOM 754 N N . MET A 1 100 ? 4.521 -6.255 -3.776 1.00 88.56 100 MET A N 1
ATOM 755 C CA . MET A 1 100 ? 5.828 -6.208 -3.102 1.00 88.56 100 MET A CA 1
ATOM 756 C C . MET A 1 100 ? 6.872 -5.458 -3.936 1.00 88.56 100 MET A C 1
ATOM 758 O O . MET A 1 100 ? 7.482 -4.518 -3.449 1.00 88.56 100 MET A O 1
ATOM 762 N N . ALA A 1 101 ? 6.992 -5.794 -5.224 1.00 88.62 101 ALA A N 1
ATOM 763 C CA . ALA A 1 101 ? 7.929 -5.122 -6.121 1.00 88.62 101 ALA A CA 1
ATOM 764 C C . ALA A 1 101 ? 7.588 -3.632 -6.300 1.00 88.62 101 ALA A C 1
ATOM 766 O O . ALA A 1 101 ? 8.477 -2.804 -6.465 1.00 88.62 101 ALA A O 1
ATOM 767 N N . LEU A 1 102 ? 6.299 -3.279 -6.261 1.00 89.31 102 LEU A N 1
ATOM 768 C CA . LEU A 1 102 ? 5.868 -1.882 -6.301 1.00 89.31 102 LEU A CA 1
ATOM 769 C C . LEU A 1 102 ? 6.206 -1.135 -5.009 1.00 89.31 102 LEU A C 1
ATOM 771 O O . LEU A 1 102 ? 6.647 0.009 -5.072 1.00 89.31 102 LEU A O 1
ATOM 775 N N . LYS A 1 103 ? 6.053 -1.776 -3.850 1.00 88.88 103 LYS A N 1
ATOM 776 C CA . LYS A 1 103 ? 6.486 -1.202 -2.575 1.00 88.88 103 LYS A CA 1
ATOM 777 C C . LYS A 1 103 ? 7.993 -0.952 -2.560 1.00 88.88 103 LYS A C 1
ATOM 779 O O . LYS A 1 103 ? 8.407 0.147 -2.205 1.00 88.88 103 LYS A O 1
ATOM 784 N N . ASP A 1 104 ? 8.783 -1.925 -3.009 1.00 87.56 104 ASP A N 1
ATOM 785 C CA . ASP A 1 104 ? 10.240 -1.784 -3.129 1.00 87.56 104 ASP A CA 1
ATOM 786 C C . ASP A 1 104 ? 10.614 -0.673 -4.119 1.00 87.56 104 ASP A C 1
ATOM 788 O O . ASP A 1 104 ? 11.577 0.047 -3.906 1.00 87.56 104 ASP A O 1
ATOM 792 N N . GLY A 1 105 ? 9.800 -0.470 -5.159 1.00 84.75 105 GLY A N 1
ATOM 793 C CA . GLY A 1 105 ? 9.924 0.644 -6.101 1.00 84.75 105 GLY A CA 1
ATOM 794 C C . GLY A 1 105 ? 9.491 2.018 -5.571 1.00 84.75 105 GLY A C 1
ATOM 795 O O . GLY A 1 105 ? 9.413 2.972 -6.349 1.00 84.75 105 GLY A O 1
ATOM 796 N N . GLY A 1 106 ? 9.143 2.124 -4.287 1.00 86.31 106 GLY A N 1
ATOM 797 C CA . GLY A 1 106 ? 8.762 3.378 -3.640 1.00 86.31 106 GLY A CA 1
ATOM 798 C C . GLY A 1 106 ? 7.338 3.853 -3.936 1.00 86.31 106 GLY A C 1
ATOM 799 O O . GLY A 1 106 ? 7.044 5.037 -3.752 1.00 86.31 106 GLY A O 1
ATOM 800 N N . PHE A 1 107 ? 6.444 2.973 -4.399 1.00 88.62 107 PHE A N 1
ATOM 801 C CA . PHE A 1 107 ? 5.033 3.328 -4.562 1.00 88.62 107 PHE A CA 1
ATOM 802 C C . PHE A 1 107 ? 4.330 3.456 -3.206 1.00 88.62 107 PHE A C 1
ATOM 804 O O . PHE A 1 107 ? 4.556 2.690 -2.267 1.00 88.62 107 PHE A O 1
ATOM 811 N N . THR A 1 108 ? 3.432 4.430 -3.100 1.00 89.12 108 THR A N 1
ATOM 812 C CA . THR A 1 108 ? 2.641 4.644 -1.882 1.00 89.12 108 THR A CA 1
ATOM 813 C C . THR A 1 108 ? 1.406 3.746 -1.859 1.00 89.12 108 THR A C 1
ATOM 815 O O . THR A 1 108 ? 0.876 3.353 -2.900 1.00 89.12 108 THR A O 1
ATOM 818 N N . GLY A 1 109 ? 0.870 3.463 -0.667 1.00 88.12 109 GLY A N 1
ATOM 819 C CA . GLY A 1 109 ? -0.361 2.676 -0.537 1.00 88.12 109 GLY A CA 1
ATOM 820 C C . GLY A 1 109 ? -1.548 3.272 -1.313 1.00 88.12 109 GLY A C 1
ATOM 821 O O . GLY A 1 109 ? -2.380 2.525 -1.826 1.00 88.12 109 GLY A O 1
ATOM 822 N N . ALA A 1 110 ? -1.608 4.604 -1.458 1.00 89.19 110 ALA A N 1
ATOM 823 C CA . ALA A 1 110 ? -2.631 5.297 -2.246 1.00 89.19 110 ALA A CA 1
ATOM 824 C C . ALA A 1 110 ? -2.529 4.963 -3.743 1.00 89.19 110 ALA A C 1
ATOM 826 O O . ALA A 1 110 ? -3.535 4.665 -4.386 1.00 89.19 110 ALA A O 1
ATOM 827 N N . GLU A 1 111 ? -1.311 4.956 -4.289 1.00 89.88 111 GLU A N 1
ATOM 828 C CA . GLU A 1 111 ? -1.047 4.588 -5.685 1.00 89.88 111 GLU A CA 1
ATOM 829 C C . GLU A 1 111 ? -1.340 3.106 -5.936 1.00 89.88 111 GLU A C 1
ATOM 831 O O . GLU A 1 111 ? -1.867 2.744 -6.990 1.00 89.88 111 GLU A O 1
ATOM 836 N N . LEU A 1 112 ? -1.042 2.233 -4.970 1.00 90.19 112 LEU A N 1
ATOM 837 C CA . LEU A 1 112 ? -1.366 0.810 -5.074 1.00 90.19 112 LEU A CA 1
ATOM 838 C C . LEU A 1 112 ? -2.873 0.565 -5.006 1.00 90.19 112 LEU A C 1
ATOM 840 O O . LEU A 1 112 ? -3.419 -0.221 -5.781 1.00 90.19 112 LEU A O 1
ATOM 844 N N . ARG A 1 113 ? -3.580 1.285 -4.136 1.00 90.00 113 ARG A N 1
ATOM 845 C CA . ARG A 1 113 ? -5.041 1.250 -4.112 1.00 90.00 113 ARG A CA 1
ATOM 846 C C . ARG A 1 113 ? -5.632 1.719 -5.439 1.00 90.00 113 ARG A C 1
ATOM 848 O O . ARG A 1 113 ? -6.547 1.080 -5.947 1.00 90.00 113 ARG A O 1
ATOM 855 N N . ALA A 1 114 ? -5.106 2.802 -6.012 1.00 88.62 114 ALA A N 1
ATOM 856 C CA . ALA A 1 114 ? -5.535 3.292 -7.320 1.00 88.62 114 ALA A CA 1
ATOM 857 C C . ALA A 1 114 ? -5.281 2.266 -8.441 1.00 88.62 114 ALA A C 1
ATOM 859 O O . ALA A 1 114 ? -6.091 2.157 -9.354 1.00 88.62 114 ALA A O 1
ATOM 860 N N . ALA A 1 115 ? -4.219 1.459 -8.331 1.00 87.62 115 ALA A N 1
ATOM 861 C CA . ALA A 1 115 ? -3.965 0.324 -9.224 1.00 87.62 115 ALA A CA 1
ATOM 862 C C . ALA A 1 115 ? -4.897 -0.883 -8.999 1.00 87.62 115 ALA A C 1
ATOM 864 O O . ALA A 1 115 ? -4.826 -1.865 -9.739 1.00 87.62 115 ALA A O 1
ATOM 865 N N . GLY A 1 116 ? -5.766 -0.840 -7.988 1.00 87.38 116 GLY A N 1
ATOM 866 C CA . GLY A 1 116 ? -6.722 -1.901 -7.687 1.00 87.38 116 GLY A CA 1
ATOM 867 C C . GLY A 1 116 ? -6.158 -3.040 -6.840 1.00 87.38 116 GLY A C 1
ATOM 868 O O . GLY A 1 116 ? -6.723 -4.133 -6.862 1.00 87.38 116 GLY A O 1
ATOM 869 N N . PHE A 1 117 ? -5.062 -2.816 -6.107 1.00 89.62 117 PHE A N 1
ATOM 870 C CA . PHE A 1 117 ? -4.656 -3.746 -5.052 1.00 89.62 117 PHE A CA 1
ATOM 871 C C . PHE A 1 117 ? -5.650 -3.697 -3.893 1.00 89.62 117 PHE A C 1
ATOM 873 O O . PHE A 1 117 ? -6.260 -2.665 -3.615 1.00 89.62 117 PHE A O 1
ATOM 880 N N . THR A 1 118 ? -5.832 -4.830 -3.228 1.00 89.81 118 THR A N 1
ATOM 881 C CA . THR A 1 118 ? -6.721 -4.940 -2.069 1.00 89.81 118 THR A CA 1
ATOM 882 C C . THR A 1 118 ? -5.974 -4.636 -0.775 1.00 89.81 118 THR A C 1
ATOM 884 O O . THR A 1 118 ? -4.758 -4.801 -0.686 1.00 89.81 118 THR A O 1
ATOM 887 N N . CYS A 1 119 ? -6.711 -4.249 0.270 1.00 89.12 119 CYS A N 1
ATOM 888 C CA . CYS A 1 119 ? -6.133 -3.989 1.589 1.00 89.12 119 CYS A CA 1
ATOM 889 C C . CYS A 1 119 ? -5.299 -5.189 2.083 1.00 89.12 119 CYS A C 1
ATOM 891 O O . CYS A 1 119 ? -4.149 -5.016 2.465 1.00 89.12 119 CYS A O 1
ATOM 893 N N . LYS A 1 120 ? -5.827 -6.416 1.939 1.00 88.44 120 LYS A N 1
ATOM 894 C CA . LYS A 1 120 ? -5.157 -7.680 2.307 1.00 88.44 120 LYS A CA 1
ATOM 895 C C . LYS A 1 120 ? -3.819 -7.907 1.604 1.00 88.44 120 LYS A C 1
ATOM 897 O O . LYS A 1 120 ? -2.889 -8.441 2.194 1.00 88.44 120 LYS A O 1
ATOM 902 N N . GLU A 1 121 ? -3.717 -7.537 0.334 1.00 89.69 121 GLU A N 1
ATOM 903 C CA . GLU A 1 121 ? -2.459 -7.673 -0.405 1.00 89.69 121 GLU A CA 1
ATOM 904 C C . GLU A 1 121 ? -1.409 -6.692 0.115 1.00 89.69 121 GLU A C 1
ATOM 906 O O . GLU A 1 121 ? -0.234 -7.040 0.207 1.00 89.69 121 GLU A O 1
ATOM 911 N N . LEU A 1 122 ? -1.837 -5.484 0.492 1.00 90.06 122 LEU A N 1
ATOM 912 C CA . LEU A 1 122 ? -0.962 -4.469 1.068 1.00 90.06 122 LEU A CA 1
ATOM 913 C C . LEU A 1 122 ? -0.520 -4.830 2.490 1.00 90.06 122 LEU A C 1
ATOM 915 O O . LEU A 1 122 ? 0.648 -4.638 2.830 1.00 90.06 122 LEU A O 1
ATOM 919 N N . THR A 1 123 ? -1.402 -5.407 3.307 1.00 89.50 123 THR A N 1
ATOM 920 C CA . THR A 1 123 ? -1.018 -5.884 4.644 1.00 89.50 123 THR A CA 1
ATOM 921 C C . THR A 1 123 ? 0.008 -7.003 4.574 1.00 89.50 123 THR A C 1
ATOM 923 O O . THR A 1 123 ? 0.972 -6.995 5.336 1.00 89.50 123 THR A O 1
ATOM 926 N N . LEU A 1 124 ? -0.140 -7.921 3.614 1.00 88.19 124 LEU A N 1
ATOM 927 C CA . LEU A 1 124 ? 0.767 -9.054 3.436 1.00 88.19 124 LEU A CA 1
ATOM 928 C C . LEU A 1 124 ? 2.203 -8.618 3.114 1.00 88.19 124 LEU A C 1
ATOM 930 O O . LEU A 1 124 ? 3.157 -9.263 3.538 1.00 88.19 124 LEU A O 1
ATOM 934 N N . ILE A 1 125 ? 2.364 -7.508 2.394 1.00 87.81 125 ILE A N 1
ATOM 9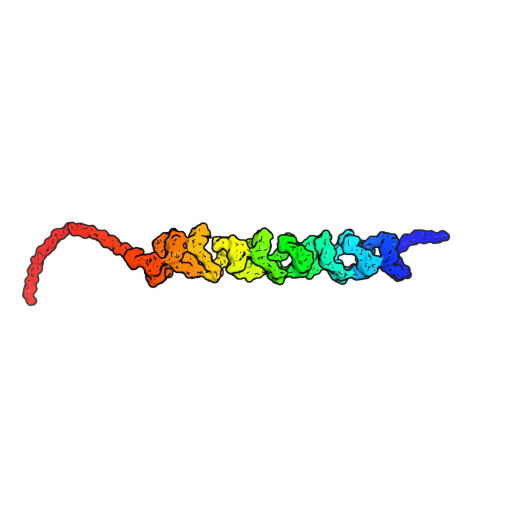35 C CA . ILE A 1 125 ? 3.678 -6.920 2.085 1.00 87.81 125 ILE A CA 1
ATOM 936 C C . ILE A 1 125 ? 4.145 -5.920 3.157 1.00 87.81 125 ILE A C 1
ATOM 938 O O . ILE A 1 125 ? 5.121 -5.193 2.963 1.00 87.81 125 ILE A O 1
ATOM 942 N N . GLY A 1 126 ? 3.445 -5.861 4.291 1.00 85.38 126 GLY A N 1
ATOM 943 C CA . GLY A 1 126 ? 3.820 -5.092 5.471 1.00 85.38 126 GLY A CA 1
ATOM 944 C C . GLY A 1 126 ? 3.458 -3.611 5.414 1.00 85.38 126 GLY A C 1
ATOM 945 O O . GLY A 1 126 ? 4.211 -2.810 5.962 1.00 85.38 126 GLY A O 1
ATOM 946 N N . TYR A 1 127 ? 2.395 -3.210 4.706 1.00 87.94 127 TYR A N 1
ATOM 947 C CA . TYR A 1 127 ? 1.827 -1.873 4.921 1.00 87.94 127 TYR A CA 1
ATOM 948 C C . TYR A 1 127 ? 1.127 -1.818 6.278 1.00 87.94 127 TYR A C 1
ATOM 950 O O . TYR A 1 127 ? 0.297 -2.673 6.600 1.00 87.94 127 TYR A O 1
ATOM 958 N N . GLY A 1 128 ? 1.461 -0.798 7.064 1.00 88.12 128 GLY A N 1
ATOM 959 C CA . GLY A 1 128 ? 0.851 -0.570 8.369 1.00 88.12 128 GLY A CA 1
ATOM 960 C C . GLY A 1 128 ? -0.540 0.054 8.263 1.00 88.12 128 GLY A C 1
ATOM 961 O O . GLY A 1 128 ? -0.902 0.666 7.258 1.00 88.12 128 GLY A O 1
ATOM 962 N N . VAL A 1 129 ? -1.315 -0.023 9.345 1.00 90.12 129 VAL A N 1
ATOM 963 C CA . VAL A 1 129 ? -2.648 0.597 9.441 1.00 90.12 129 VAL A CA 1
ATOM 964 C C . VAL A 1 129 ? -2.624 2.087 9.081 1.00 90.12 129 VAL A C 1
ATOM 966 O O . VAL A 1 129 ? -3.502 2.562 8.361 1.00 90.12 129 VAL A O 1
ATOM 969 N N . SER A 1 130 ? -1.626 2.828 9.566 1.00 89.25 130 SER A N 1
ATOM 970 C CA . SER A 1 130 ? -1.469 4.259 9.284 1.00 89.25 130 SER A CA 1
ATOM 971 C C . SER A 1 130 ? -1.310 4.534 7.788 1.00 89.25 130 SER A C 1
ATOM 973 O O . SER A 1 130 ? -1.916 5.466 7.265 1.00 89.25 130 SER A O 1
ATOM 975 N N . GLU A 1 131 ? -0.557 3.696 7.080 1.00 89.62 131 GLU A N 1
ATOM 976 C CA . GLU A 1 131 ? -0.337 3.815 5.638 1.00 89.62 131 GLU A CA 1
ATOM 977 C C . GLU A 1 131 ? -1.578 3.410 4.832 1.00 89.62 131 GLU A C 1
ATOM 979 O O . GLU A 1 131 ? -1.897 4.018 3.812 1.00 89.62 131 GLU A O 1
ATOM 984 N N . LEU A 1 132 ? -2.331 2.413 5.299 1.00 90.69 132 LEU A N 1
ATOM 985 C CA . LEU A 1 132 ? -3.605 2.027 4.684 1.00 90.69 132 LEU A CA 1
ATOM 986 C C . LEU A 1 132 ? -4.663 3.116 4.876 1.00 90.69 132 LEU A C 1
ATOM 988 O O . LEU A 1 132 ? -5.461 3.390 3.977 1.00 90.69 132 LEU A O 1
ATOM 992 N N . ARG A 1 133 ? -4.637 3.791 6.026 1.00 89.31 133 ARG A N 1
ATOM 993 C CA . ARG A 1 133 ? -5.480 4.953 6.291 1.00 89.31 133 ARG A CA 1
ATOM 994 C C . ARG A 1 133 ? -5.141 6.113 5.366 1.00 89.31 133 ARG A C 1
ATOM 996 O O . ARG A 1 133 ? -6.054 6.696 4.788 1.00 89.31 133 ARG A O 1
ATOM 1003 N N . THR A 1 134 ? -3.861 6.444 5.190 1.00 89.12 134 THR A N 1
ATOM 1004 C CA . THR A 1 134 ? -3.452 7.511 4.257 1.00 89.12 134 THR A CA 1
ATOM 1005 C C . THR A 1 134 ? -3.711 7.129 2.801 1.00 89.12 134 THR A C 1
ATOM 1007 O O . THR A 1 134 ? -4.062 7.991 2.000 1.00 89.12 134 THR A O 1
ATOM 1010 N N . ALA A 1 135 ? -3.664 5.836 2.468 1.00 88.25 135 ALA A N 1
ATOM 1011 C CA . ALA A 1 135 ? -4.153 5.300 1.197 1.00 88.25 135 ALA A CA 1
ATOM 1012 C C . ALA A 1 135 ? -5.683 5.423 1.023 1.00 88.25 135 ALA A C 1
ATOM 1014 O O . ALA A 1 135 ? -6.220 5.232 -0.073 1.00 88.25 135 ALA A O 1
ATOM 1015 N N . GLY A 1 136 ? -6.401 5.761 2.096 1.00 87.44 136 GLY A N 1
ATOM 1016 C CA . GLY A 1 136 ? -7.835 6.020 2.129 1.00 87.44 136 GLY A CA 1
ATOM 1017 C C . GLY A 1 136 ? -8.701 4.765 2.248 1.00 87.44 136 GLY A C 1
ATOM 1018 O O . GLY A 1 136 ? -9.886 4.822 1.901 1.00 87.44 136 GLY A O 1
ATOM 1019 N N . TYR A 1 137 ? -8.137 3.631 2.670 1.00 88.62 137 TYR A N 1
ATOM 1020 C CA . TYR A 1 137 ? -8.938 2.449 2.981 1.00 88.62 137 TYR A CA 1
ATOM 1021 C C . TYR A 1 137 ? -9.866 2.720 4.166 1.00 88.62 137 TYR A C 1
ATOM 1023 O O . TYR A 1 137 ? -9.540 3.463 5.092 1.00 88.62 137 TYR A O 1
ATOM 1031 N N . LEU A 1 138 ? -11.044 2.102 4.122 1.00 87.94 138 LEU A N 1
ATOM 1032 C CA . LEU A 1 138 ? -12.025 2.194 5.195 1.00 87.94 138 LEU A CA 1
ATOM 103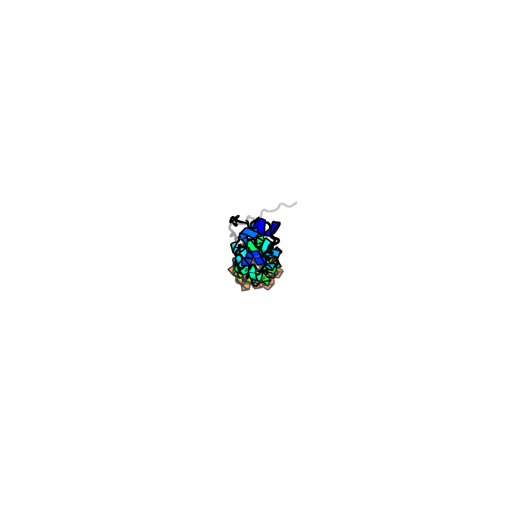3 C C . LEU A 1 138 ? -11.641 1.246 6.330 1.00 87.94 138 LEU A C 1
ATOM 1035 O O . LEU A 1 138 ? -11.101 0.165 6.086 1.00 87.94 138 LEU A O 1
ATOM 1039 N N . VAL A 1 139 ? -12.019 1.602 7.555 1.00 87.56 139 VAL A N 1
ATOM 1040 C CA . VAL A 1 139 ? -11.753 0.797 8.758 1.00 87.56 139 VAL A CA 1
ATOM 1041 C C . VAL A 1 139 ? -12.238 -0.643 8.600 1.00 87.56 139 VAL A C 1
ATOM 1043 O O . VAL A 1 139 ? -11.484 -1.568 8.868 1.00 87.56 139 VAL A O 1
ATOM 1046 N N . ALA A 1 140 ? -13.440 -0.837 8.049 1.00 86.12 140 ALA A N 1
ATOM 1047 C CA . ALA A 1 140 ? -13.999 -2.165 7.790 1.00 86.12 140 ALA A CA 1
ATOM 1048 C C . ALA A 1 140 ? -13.131 -3.011 6.843 1.00 86.12 140 ALA A C 1
ATOM 1050 O O . ALA A 1 140 ? -13.003 -4.214 7.021 1.00 86.12 140 ALA A O 1
ATOM 1051 N N . THR A 1 141 ? -12.492 -2.397 5.842 1.00 88.50 141 THR A N 1
ATOM 1052 C CA . THR A 1 141 ? -11.602 -3.131 4.922 1.00 88.50 141 THR A CA 1
ATOM 1053 C C . THR A 1 141 ? -10.250 -3.473 5.548 1.00 88.50 141 THR A C 1
ATOM 1055 O O . THR A 1 141 ? -9.620 -4.448 5.144 1.00 88.50 141 THR A O 1
ATOM 1058 N N . ILE A 1 142 ? -9.800 -2.673 6.518 1.00 87.94 142 ILE A N 1
ATOM 1059 C CA . ILE A 1 142 ? -8.556 -2.901 7.262 1.00 87.94 142 ILE A CA 1
ATOM 1060 C C . ILE A 1 142 ? -8.785 -3.966 8.341 1.00 87.94 142 ILE A C 1
ATOM 1062 O O . ILE A 1 142 ? -7.970 -4.870 8.488 1.00 87.94 142 ILE A O 1
ATOM 1066 N N . GLU A 1 143 ? -9.922 -3.951 9.031 1.00 86.88 143 GLU A N 1
ATOM 1067 C CA . GLU A 1 143 ? -10.278 -5.024 9.966 1.00 86.88 143 GLU A CA 1
ATOM 1068 C C . GLU A 1 143 ? -10.387 -6.376 9.252 1.00 86.88 143 GLU A C 1
ATOM 1070 O O . GLU A 1 143 ? -9.738 -7.335 9.661 1.00 86.88 143 GLU A O 1
ATOM 1075 N N . GLN A 1 144 ? -11.044 -6.430 8.088 1.00 86.00 144 GLN A N 1
ATOM 1076 C CA . GLN A 1 144 ? -11.110 -7.650 7.275 1.00 86.00 144 GLN A CA 1
ATOM 1077 C C . GLN A 1 144 ? -9.737 -8.201 6.867 1.00 86.00 144 GLN A C 1
ATOM 1079 O O . GLN A 1 144 ? -9.643 -9.361 6.457 1.00 86.00 144 GLN A O 1
ATOM 1084 N N . SER A 1 145 ? -8.684 -7.378 6.916 1.00 85.00 145 SER A N 1
ATOM 1085 C CA . SER A 1 145 ? -7.306 -7.794 6.645 1.00 85.00 145 SER A CA 1
ATOM 1086 C C . SER A 1 145 ? -6.564 -8.379 7.851 1.00 85.00 145 SER A C 1
ATOM 1088 O O . SER A 1 145 ? -5.437 -8.837 7.683 1.00 85.00 145 SER A O 1
ATOM 1090 N N . GLY A 1 146 ? -7.220 -8.449 9.013 1.00 83.56 146 GLY A N 1
ATOM 1091 C CA . GLY A 1 146 ? -6.732 -9.119 10.218 1.00 83.56 146 GLY A CA 1
ATOM 1092 C C . GLY A 1 146 ? -6.182 -8.184 11.293 1.00 83.56 146 GLY A C 1
ATOM 1093 O O . GLY A 1 146 ? -5.611 -8.679 12.259 1.00 83.56 146 GLY A O 1
ATOM 1094 N N . PHE A 1 147 ? -6.331 -6.863 11.144 1.00 86.06 147 PHE A N 1
ATOM 1095 C CA . PHE A 1 147 ? -5.879 -5.923 12.169 1.00 86.06 147 PHE A CA 1
ATOM 1096 C C . PHE A 1 147 ? -6.876 -5.815 13.317 1.00 86.06 147 PHE A C 1
ATOM 1098 O O . PHE A 1 147 ? -8.071 -5.596 13.109 1.00 86.06 147 PHE A O 1
ATOM 1105 N N . GLY A 1 148 ? -6.350 -5.891 14.535 1.00 85.12 148 GLY A N 1
ATOM 1106 C CA . GLY A 1 148 ? -7.135 -5.744 15.749 1.00 85.12 148 GLY A CA 1
ATOM 1107 C C . GLY A 1 148 ? -7.522 -4.286 16.040 1.00 85.12 148 GLY A C 1
ATOM 1108 O O . GLY A 1 148 ? -6.899 -3.340 15.545 1.00 85.12 148 GLY A O 1
ATOM 1109 N N . PRO A 1 149 ? -8.498 -4.062 16.934 1.00 84.75 149 PRO A N 1
ATOM 1110 C CA . PRO A 1 149 ? -8.961 -2.719 17.293 1.00 84.75 149 PRO A CA 1
ATOM 1111 C C . PRO A 1 149 ? -7.848 -1.841 17.892 1.00 84.75 149 PRO A C 1
ATOM 1113 O O . PRO A 1 149 ? -7.794 -0.638 17.638 1.00 84.75 149 PRO A O 1
ATOM 1116 N N . ARG A 1 150 ? -6.894 -2.430 18.627 1.00 85.62 150 ARG A N 1
ATOM 1117 C CA . ARG A 1 150 ? -5.729 -1.701 19.162 1.00 85.62 150 ARG A CA 1
ATOM 1118 C C . ARG A 1 150 ? -4.813 -1.178 18.063 1.00 85.62 150 ARG A C 1
ATOM 1120 O O . ARG A 1 150 ? -4.328 -0.051 18.142 1.00 85.62 150 ARG A O 1
ATOM 1127 N N . GLU A 1 151 ? -4.584 -1.999 17.045 1.00 87.31 151 GLU A N 1
ATOM 1128 C CA . GLU A 1 151 ? -3.735 -1.657 15.909 1.00 87.31 151 GLU A CA 1
ATOM 1129 C C . GLU A 1 151 ? -4.391 -0.549 15.089 1.00 87.31 151 GLU A C 1
ATOM 1131 O O . GLU A 1 151 ? -3.726 0.425 14.740 1.00 87.31 151 GLU A O 1
ATOM 1136 N N . LEU A 1 152 ? -5.713 -0.620 14.898 1.00 88.12 152 LEU A N 1
ATOM 1137 C CA . LEU A 1 152 ? -6.493 0.434 14.252 1.00 88.12 152 LEU A CA 1
ATOM 1138 C C . LEU A 1 152 ? -6.317 1.795 14.938 1.00 88.12 152 LEU A C 1
ATOM 1140 O O . LEU A 1 152 ? -6.007 2.791 14.280 1.00 88.12 152 LEU A O 1
ATOM 1144 N N . ILE A 1 153 ? -6.423 1.843 16.265 1.00 86.38 153 ILE A N 1
ATOM 1145 C CA . ILE A 1 153 ? -6.234 3.098 17.005 1.00 86.38 153 ILE A CA 1
ATOM 1146 C C . ILE A 1 153 ? -4.781 3.559 16.982 1.00 86.38 153 ILE A C 1
ATOM 1148 O O . ILE A 1 153 ? -4.526 4.749 16.803 1.00 86.38 153 ILE A O 1
ATOM 1152 N N . SER A 1 154 ? -3.820 2.640 17.096 1.00 86.75 154 SER A N 1
ATOM 1153 C CA . SER A 1 154 ? -2.401 2.990 16.956 1.00 86.75 154 SER A CA 1
ATOM 1154 C C . SER A 1 154 ? -2.070 3.551 15.566 1.00 86.75 154 SER A C 1
ATOM 1156 O O . SER A 1 154 ? -1.237 4.445 15.446 1.00 86.75 154 SER A O 1
ATOM 1158 N N . GLY A 1 155 ? -2.786 3.107 14.526 1.00 83.69 155 GLY A N 1
ATOM 1159 C CA . GLY A 1 155 ? -2.726 3.657 13.170 1.00 83.69 155 GLY A CA 1
ATOM 1160 C C . GLY A 1 155 ? -3.472 4.984 12.986 1.00 83.69 155 GLY A C 1
ATOM 1161 O O . GLY A 1 155 ? -3.483 5.541 11.887 1.00 83.69 155 GLY A O 1
ATOM 1162 N N . GLY A 1 156 ? -4.078 5.512 14.052 1.00 84.62 156 GLY A N 1
ATOM 1163 C CA . GLY A 1 156 ? -4.689 6.836 14.106 1.00 84.62 156 GLY A CA 1
ATOM 1164 C C . GLY A 1 156 ? -6.198 6.873 13.863 1.00 84.62 156 GLY A C 1
ATOM 1165 O O . GLY A 1 156 ? -6.735 7.974 13.729 1.00 84.62 156 GLY A O 1
ATOM 1166 N N . PHE A 1 157 ? -6.884 5.729 13.794 1.00 86.38 157 PHE A N 1
ATOM 1167 C CA . PHE A 1 157 ? -8.348 5.710 13.739 1.00 86.38 157 PHE A CA 1
ATOM 1168 C C . PHE A 1 157 ? -8.956 6.101 15.089 1.00 86.38 157 PHE A C 1
ATOM 1170 O O . PHE A 1 157 ? -8.458 5.730 16.153 1.00 86.38 157 PHE A O 1
ATOM 1177 N N . ALA A 1 158 ? -10.053 6.854 15.054 1.00 86.06 158 ALA A N 1
ATOM 1178 C CA . ALA A 1 158 ? -10.791 7.192 16.265 1.00 86.06 158 ALA A CA 1
ATOM 1179 C C . ALA A 1 158 ? -11.736 6.048 16.669 1.00 86.06 158 ALA A C 1
ATOM 1181 O O . ALA A 1 158 ? -12.300 5.374 15.813 1.00 86.06 158 ALA A O 1
ATOM 1182 N N . LEU A 1 159 ? -12.022 5.893 17.969 1.00 82.00 159 LEU A N 1
ATOM 1183 C CA . LEU A 1 159 ? -12.982 4.889 18.473 1.00 82.00 159 LEU A CA 1
ATOM 1184 C C . LEU A 1 159 ? -14.353 4.957 17.783 1.00 82.00 159 LEU A C 1
ATOM 1186 O O . LEU A 1 159 ? -14.980 3.937 17.527 1.00 82.00 159 LEU A O 1
ATOM 1190 N N . ARG A 1 160 ? -14.814 6.164 17.433 1.00 81.81 160 ARG A N 1
ATOM 1191 C CA . ARG A 1 160 ? -16.083 6.359 16.710 1.00 81.81 160 ARG A CA 1
ATOM 1192 C C . ARG A 1 160 ? -16.046 5.814 15.282 1.00 81.81 160 ARG A C 1
ATOM 1194 O O . ARG A 1 160 ? -17.083 5.425 14.763 1.00 81.81 160 ARG A O 1
ATOM 1201 N N . GLU A 1 161 ? -14.874 5.793 14.652 1.00 83.19 161 GLU A N 1
ATOM 1202 C CA . GLU A 1 161 ? -14.680 5.241 13.305 1.00 83.19 161 GLU A CA 1
ATOM 1203 C C . GLU A 1 161 ? -14.659 3.706 13.319 1.00 83.19 161 GLU A C 1
ATOM 1205 O O . GLU A 1 161 ? -14.840 3.089 12.272 1.00 83.19 161 GLU A O 1
ATOM 1210 N N . LEU A 1 162 ? -14.491 3.096 14.499 1.00 83.88 162 LEU A N 1
ATOM 1211 C CA . LEU A 1 162 ? -14.618 1.654 14.703 1.00 83.88 162 LEU A CA 1
ATOM 1212 C C . LEU A 1 162 ? -16.072 1.211 14.882 1.00 83.88 162 LEU A C 1
ATOM 1214 O O . LEU A 1 162 ? -16.344 0.040 14.698 1.00 83.88 162 LEU A O 1
ATOM 1218 N N . ALA A 1 163 ? -17.022 2.108 15.166 1.00 79.88 163 ALA A N 1
ATOM 1219 C CA . ALA A 1 163 ? -18.439 1.756 15.310 1.00 79.88 163 ALA A CA 1
ATOM 1220 C C . ALA A 1 163 ? -19.070 0.965 14.134 1.00 79.88 163 ALA A C 1
ATOM 1222 O O . ALA A 1 163 ? -19.867 0.064 14.398 1.00 79.88 163 ALA A O 1
ATOM 1223 N N . PRO A 1 164 ? -18.768 1.245 12.845 1.00 75.75 164 PRO A N 1
ATOM 1224 C CA . PRO A 1 164 ? -19.267 0.424 11.736 1.00 75.75 164 PRO A CA 1
ATOM 1225 C C . PRO A 1 164 ? -18.612 -0.961 11.654 1.00 75.75 164 PRO A C 1
ATOM 1227 O O . PRO A 1 164 ? -19.100 -1.826 10.931 1.00 75.75 164 PRO A O 1
ATOM 1230 N N . VAL A 1 165 ? -17.494 -1.163 12.345 1.00 76.94 165 VAL A N 1
ATOM 1231 C CA . VAL A 1 165 ? -16.791 -2.437 12.417 1.00 76.94 165 VAL A CA 1
ATOM 1232 C C . VAL A 1 165 ? -17.277 -3.111 13.692 1.00 76.94 165 VAL A C 1
ATOM 1234 O O . VAL A 1 165 ? -16.939 -2.689 14.791 1.00 76.94 165 VAL A O 1
ATOM 1237 N N . HIS A 1 166 ? -18.164 -4.095 13.556 1.00 74.69 166 HIS A N 1
ATOM 1238 C CA . HIS A 1 166 ? -18.822 -4.764 14.681 1.00 74.69 166 HIS A CA 1
ATOM 1239 C C . HIS A 1 166 ? -17.848 -5.648 15.483 1.00 74.69 166 HIS A C 1
ATOM 1241 O O . HIS A 1 166 ? -17.999 -6.867 15.510 1.00 74.69 166 HIS A O 1
ATOM 1247 N N . PHE A 1 167 ? -16.856 -5.034 16.133 1.00 81.62 167 PHE A N 1
ATOM 1248 C CA . PHE A 1 167 ? -15.938 -5.704 17.044 1.00 81.62 167 PHE A CA 1
ATOM 1249 C C . PHE A 1 167 ? -16.708 -6.332 18.192 1.00 81.62 167 PHE A C 1
ATOM 1251 O O . PHE A 1 167 ? -17.627 -5.723 18.753 1.00 81.62 167 PHE A O 1
ATOM 1258 N N . SER A 1 168 ? -16.310 -7.542 18.562 1.00 84.00 168 SER A N 1
ATOM 1259 C CA . SER A 1 168 ? -16.894 -8.194 19.724 1.00 84.00 168 SER A CA 1
ATOM 1260 C C . SER A 1 168 ? -16.413 -7.526 21.015 1.00 84.00 168 SER A C 1
ATOM 1262 O O . SER A 1 168 ? -15.328 -6.941 21.101 1.00 84.00 168 SER A O 1
ATOM 1264 N N . ALA A 1 169 ? -17.237 -7.615 22.059 1.00 83.38 169 ALA A N 1
ATOM 1265 C CA . ALA A 1 169 ? -16.869 -7.114 23.376 1.00 83.38 169 ALA A CA 1
ATOM 1266 C C . ALA A 1 169 ? -15.656 -7.866 23.964 1.00 83.38 169 ALA A C 1
ATOM 1268 O O . ALA A 1 169 ? -14.910 -7.286 24.753 1.00 83.38 169 ALA A O 1
ATOM 1269 N N . ASP A 1 170 ? -15.433 -9.121 23.562 1.00 84.62 170 ASP A N 1
ATOM 1270 C CA . ASP A 1 170 ? -14.248 -9.902 23.927 1.00 84.62 170 ASP A CA 1
ATOM 1271 C C . ASP A 1 170 ? -12.982 -9.338 23.269 1.00 84.62 170 ASP A C 1
ATOM 1273 O O . ASP A 1 170 ? -12.015 -9.049 23.972 1.00 84.62 170 ASP A O 1
ATOM 1277 N N . GLU A 1 171 ? -13.007 -9.073 21.958 1.00 84.62 171 GLU A N 1
ATOM 1278 C CA . GLU A 1 171 ? -11.869 -8.499 21.219 1.00 84.62 171 GLU A CA 1
ATOM 1279 C C . GLU A 1 171 ? -11.444 -7.140 21.779 1.00 84.62 171 GLU A C 1
ATOM 1281 O O . GLU A 1 171 ? -10.250 -6.869 21.937 1.00 84.62 171 GLU A O 1
ATOM 1286 N N . LEU A 1 172 ? -12.408 -6.274 22.112 1.00 85.38 172 LEU A N 1
ATOM 1287 C CA . LEU A 1 172 ? -12.115 -4.984 22.738 1.00 85.38 172 LEU A CA 1
ATOM 1288 C C . LEU A 1 172 ? -11.508 -5.152 24.137 1.00 85.38 172 LEU A C 1
ATOM 1290 O O . LEU A 1 172 ? -10.586 -4.422 24.506 1.00 85.38 172 LEU A O 1
ATOM 1294 N N . ARG A 1 173 ? -11.965 -6.139 24.911 1.00 84.94 173 ARG A N 1
ATOM 1295 C CA . ARG A 1 173 ? -11.405 -6.407 26.240 1.00 84.94 173 ARG A CA 1
ATOM 1296 C C . ARG A 1 173 ? -9.986 -6.950 26.150 1.00 84.94 173 ARG A C 1
ATOM 1298 O O . ARG A 1 173 ? -9.106 -6.465 26.855 1.00 84.94 173 ARG A O 1
ATOM 1305 N N . GLU A 1 174 ? -9.750 -7.920 25.272 1.00 84.25 174 GLU A N 1
ATOM 1306 C CA . GLU A 1 174 ? -8.431 -8.524 25.044 1.00 84.25 174 GLU A CA 1
ATOM 1307 C C . GLU A 1 174 ? -7.410 -7.503 24.537 1.00 84.25 174 GLU A C 1
ATOM 1309 O O . GLU A 1 174 ? -6.238 -7.534 24.914 1.00 84.25 174 GLU A O 1
ATOM 1314 N N . SER A 1 175 ? -7.863 -6.535 23.744 1.00 83.00 175 SER A N 1
ATOM 1315 C CA . SER A 1 175 ? -7.025 -5.421 23.299 1.00 83.00 175 SER A CA 1
ATOM 1316 C C . SER A 1 175 ? -6.780 -4.349 24.373 1.00 83.00 175 SER A C 1
ATOM 1318 O O . SER A 1 175 ? -5.880 -3.517 24.201 1.00 83.00 175 SER A O 1
ATOM 1320 N N . GLY A 1 176 ? -7.487 -4.413 25.505 1.00 83.31 176 GLY A N 1
ATOM 1321 C CA . GLY A 1 176 ? -7.299 -3.552 26.674 1.00 83.31 176 GLY A CA 1
ATOM 1322 C C . GLY A 1 176 ? -8.166 -2.293 26.691 1.00 83.31 176 GLY A C 1
ATOM 1323 O O . GLY A 1 176 ? -7.826 -1.342 27.393 1.00 83.31 176 GLY A O 1
ATOM 1324 N N . PHE A 1 177 ? -9.260 -2.254 25.926 1.00 85.94 177 PHE A N 1
ATOM 1325 C CA . PHE A 1 177 ? -10.203 -1.136 25.953 1.00 85.94 177 PHE A CA 1
ATOM 1326 C C . PHE A 1 177 ? -11.075 -1.152 27.195 1.00 85.94 177 PHE A C 1
ATOM 1328 O O . PHE A 1 177 ? -11.502 -2.212 27.654 1.00 85.94 177 PHE A O 1
ATOM 1335 N N . SER A 1 178 ? -11.400 0.038 27.699 1.00 85.81 178 SER A N 1
ATOM 1336 C CA . SER A 1 178 ? -12.324 0.193 28.818 1.00 85.81 178 SER A CA 1
ATOM 1337 C C . SER A 1 178 ? -13.782 0.014 28.377 1.00 85.81 178 SER A C 1
ATOM 1339 O O . SER A 1 178 ? -14.134 0.192 27.208 1.00 85.81 178 SER A O 1
ATOM 1341 N N . ALA A 1 179 ? -14.677 -0.253 29.333 1.00 84.06 179 ALA A N 1
ATOM 1342 C CA . ALA A 1 179 ? -16.118 -0.309 29.072 1.00 84.06 179 ALA A CA 1
ATOM 1343 C C . ALA A 1 179 ? -16.675 1.011 28.485 1.00 84.06 179 ALA A C 1
ATOM 1345 O O . ALA A 1 179 ? -17.683 0.999 27.772 1.00 84.06 179 ALA A O 1
ATOM 1346 N N . ALA A 1 180 ? -16.021 2.149 28.761 1.00 84.38 180 ALA A N 1
ATOM 1347 C CA . ALA A 1 180 ? -16.368 3.447 28.186 1.00 84.38 180 ALA A CA 1
ATOM 1348 C C . ALA A 1 180 ? -16.020 3.526 26.693 1.00 84.38 180 ALA A C 1
ATOM 1350 O O . ALA A 1 180 ? -16.824 4.031 25.911 1.00 84.38 180 ALA A O 1
ATOM 1351 N N . ASP A 1 181 ? -14.869 2.990 26.289 1.00 86.19 181 ASP A N 1
ATOM 1352 C CA . ASP A 1 181 ? -14.442 2.947 24.885 1.00 86.19 181 ASP A CA 1
ATOM 1353 C C . ASP A 1 181 ? -15.354 2.028 24.073 1.00 86.19 181 ASP A C 1
ATOM 1355 O O . ASP A 1 181 ? -15.843 2.398 23.007 1.00 86.19 181 ASP A O 1
ATOM 1359 N N . ALA A 1 182 ? -15.683 0.867 24.638 1.00 84.88 182 ALA A N 1
ATOM 1360 C CA . ALA A 1 182 ? -16.598 -0.091 24.037 1.00 84.88 182 ALA A CA 1
ATOM 1361 C C . ALA A 1 182 ? -18.013 0.494 23.830 1.00 84.88 182 ALA A C 1
ATOM 1363 O O . ALA A 1 182 ? -18.670 0.220 22.823 1.00 84.88 182 ALA A O 1
ATOM 1364 N N . ARG A 1 183 ? -18.454 1.400 24.719 1.00 85.50 183 ARG A N 1
ATOM 1365 C CA . ARG A 1 183 ? -19.686 2.185 24.521 1.00 85.50 183 ARG A CA 1
ATOM 1366 C C . ARG A 1 183 ? -19.610 3.099 23.305 1.00 85.50 183 ARG A C 1
ATOM 1368 O O . ARG A 1 183 ? -20.610 3.267 22.613 1.00 85.50 183 ARG A O 1
ATOM 1375 N N . VAL A 1 184 ? -18.458 3.721 23.057 1.00 84.00 184 VAL A N 1
ATOM 1376 C CA . VAL A 1 184 ? -18.263 4.629 21.914 1.00 84.00 184 VAL A CA 1
ATOM 1377 C C . VAL A 1 184 ? -18.340 3.872 20.588 1.00 84.00 184 VAL A C 1
ATOM 1379 O O . VAL A 1 184 ? -18.867 4.417 19.620 1.00 84.00 184 VAL A O 1
ATOM 1382 N N . VAL A 1 185 ? -17.880 2.618 20.568 1.00 82.31 185 VAL A N 1
ATOM 1383 C CA . VAL A 1 185 ? -18.016 1.698 19.424 1.00 82.31 185 VAL A CA 1
ATOM 1384 C C . VAL A 1 185 ? -19.472 1.227 19.243 1.00 82.31 185 VAL A C 1
ATOM 1386 O O . VAL A 1 185 ? -19.855 0.789 18.165 1.00 82.31 185 VAL A O 1
ATOM 1389 N N . GLY A 1 186 ? -20.329 1.398 20.256 1.00 83.75 186 GLY A N 1
ATOM 1390 C CA . GLY A 1 186 ? -21.766 1.121 20.175 1.00 83.75 186 GLY A CA 1
ATOM 1391 C C . GLY A 1 186 ? -22.202 -0.209 20.791 1.00 83.75 186 GLY A C 1
ATOM 1392 O O . GLY A 1 186 ? -23.335 -0.632 20.556 1.00 83.75 186 GLY A O 1
ATOM 1393 N N . LEU A 1 187 ? -21.344 -0.853 21.589 1.00 84.31 187 LEU A N 1
ATOM 1394 C CA . LEU A 1 187 ? -21.691 -2.092 22.284 1.00 84.31 187 LEU A CA 1
ATOM 1395 C C . LEU A 1 187 ? -22.707 -1.860 23.400 1.00 84.31 187 LEU A C 1
ATOM 1397 O O . LEU A 1 187 ? -22.825 -0.773 23.975 1.00 84.31 187 LEU A O 1
ATOM 1401 N N . ARG A 1 188 ? -23.468 -2.909 23.713 1.00 85.38 188 ARG A N 1
ATOM 1402 C CA . ARG A 1 188 ? -24.485 -2.870 24.767 1.00 85.38 188 ARG A CA 1
ATOM 1403 C C . ARG A 1 188 ? -23.901 -3.306 26.111 1.00 85.38 188 ARG A C 1
ATOM 1405 O O . ARG A 1 188 ? -23.034 -4.174 26.157 1.00 85.38 188 ARG A O 1
ATOM 1412 N N . PRO A 1 189 ? -24.453 -2.824 27.242 1.00 84.62 189 PRO A N 1
ATOM 1413 C CA . PRO A 1 189 ? -24.023 -3.257 28.574 1.00 84.62 189 PRO A CA 1
ATOM 1414 C C . PRO A 1 189 ? -24.080 -4.770 28.793 1.00 84.62 189 PRO A C 1
ATOM 1416 O O . PRO A 1 189 ? -23.298 -5.304 29.571 1.00 84.62 189 PRO A O 1
ATOM 1419 N N . LYS A 1 190 ? -25.019 -5.453 28.128 1.00 84.75 190 LYS A N 1
ATOM 1420 C CA . LYS A 1 190 ? -25.180 -6.903 28.234 1.00 84.75 190 LYS A CA 1
ATOM 1421 C C . LYS A 1 190 ? -24.008 -7.634 27.584 1.00 84.75 190 LYS A C 1
ATOM 1423 O O . LYS A 1 190 ? -23.415 -8.483 28.229 1.00 84.75 190 LYS A O 1
ATOM 1428 N N . GLU A 1 191 ? -23.618 -7.214 26.382 1.00 85.75 191 GLU A N 1
ATOM 1429 C CA . GLU A 1 191 ? -22.453 -7.747 25.663 1.00 85.75 191 GLU A CA 1
ATOM 1430 C C . GLU A 1 191 ? -21.164 -7.525 26.463 1.00 85.75 191 GLU A C 1
ATOM 1432 O O . GLU A 1 191 ? -20.365 -8.443 26.590 1.00 85.75 191 GLU A O 1
ATOM 1437 N N . LEU A 1 192 ? -21.002 -6.351 27.089 1.00 86.00 192 LEU A N 1
ATOM 1438 C CA . LEU A 1 192 ? -19.853 -6.078 27.963 1.00 86.00 192 LEU A CA 1
ATOM 1439 C C . LEU A 1 192 ? -19.831 -6.962 29.212 1.00 86.00 192 LEU A C 1
ATOM 1441 O O . LEU A 1 192 ? -18.779 -7.400 29.666 1.00 86.00 192 LEU A O 1
ATOM 1445 N N . LYS A 1 193 ? -20.995 -7.207 29.812 1.00 84.31 193 LYS A N 1
ATOM 1446 C CA . LYS A 1 193 ? -21.089 -8.078 30.982 1.00 84.31 193 LYS A CA 1
ATOM 1447 C C . LYS A 1 193 ? -20.771 -9.525 30.610 1.00 84.31 193 LYS A C 1
ATOM 1449 O O . LYS A 1 193 ? -20.055 -10.190 31.354 1.00 84.31 193 LYS A O 1
ATOM 1454 N N . ASP A 1 194 ? -21.301 -9.987 29.481 1.00 85.12 194 ASP A N 1
ATOM 1455 C CA . ASP A 1 194 ? -21.097 -11.345 28.980 1.00 85.12 194 ASP A CA 1
ATOM 1456 C C . ASP A 1 194 ? -19.626 -11.565 28.580 1.00 85.12 194 ASP A C 1
ATOM 1458 O O . ASP A 1 194 ? -19.082 -12.631 28.859 1.00 85.12 194 ASP A O 1
ATOM 1462 N N . SER A 1 195 ? -18.942 -10.528 28.078 1.00 82.25 195 SER A N 1
ATOM 1463 C CA . SER A 1 195 ? -17.490 -10.540 27.852 1.00 82.25 195 SER A CA 1
ATOM 1464 C C . SER A 1 195 ? -16.659 -10.307 29.117 1.00 82.25 195 SER A C 1
ATOM 1466 O O . SER A 1 195 ? -15.438 -10.213 29.056 1.00 82.25 195 SER A O 1
ATOM 1468 N N . GLY A 1 196 ? -17.281 -10.212 30.295 1.00 82.19 196 GLY A N 1
ATOM 1469 C CA . GLY A 1 196 ? -16.603 -10.158 31.589 1.00 82.19 196 GLY A CA 1
ATOM 1470 C C . GLY A 1 196 ? -15.983 -8.811 31.965 1.00 82.19 196 GLY A C 1
ATOM 1471 O O . GLY A 1 196 ? -15.038 -8.800 32.754 1.00 82.19 196 GLY A O 1
ATOM 1472 N N . TYR A 1 197 ? -16.483 -7.690 31.439 1.00 84.81 197 TYR A N 1
ATOM 1473 C CA . TYR A 1 197 ? -16.189 -6.370 32.009 1.00 84.81 197 TYR A CA 1
ATOM 1474 C C . TYR A 1 197 ? -16.768 -6.230 33.422 1.00 84.81 197 TYR A C 1
ATOM 1476 O O . TYR A 1 197 ? -17.838 -6.762 33.745 1.00 84.81 197 TYR A O 1
ATOM 1484 N N . GLY A 1 198 ? -16.078 -5.471 34.276 1.00 82.19 198 GLY A N 1
ATOM 1485 C CA . GLY A 1 198 ? -16.524 -5.232 35.642 1.00 82.19 198 GLY A CA 1
ATOM 1486 C C . GLY A 1 198 ? -17.849 -4.470 35.680 1.00 82.19 198 GLY A C 1
ATOM 1487 O O . GLY A 1 198 ? -18.051 -3.494 34.963 1.00 82.19 198 GLY A O 1
ATOM 1488 N N . VAL A 1 199 ? -18.761 -4.861 36.573 1.00 80.12 199 VAL A N 1
ATOM 1489 C CA . VAL A 1 199 ? -20.066 -4.184 36.723 1.00 80.12 199 VAL A CA 1
ATOM 1490 C C . VAL A 1 199 ? -19.902 -2.697 37.044 1.00 80.12 199 VAL A C 1
ATOM 1492 O O . VAL A 1 199 ? -20.643 -1.864 36.528 1.00 80.12 199 VAL A O 1
ATOM 1495 N N . GLU A 1 200 ? -18.913 -2.361 37.869 1.00 80.12 200 GLU A N 1
ATOM 1496 C CA . GLU A 1 200 ? -18.600 -0.973 38.214 1.00 80.12 200 GLU A CA 1
ATOM 1497 C C . GLU A 1 200 ? -17.982 -0.209 37.033 1.00 80.12 200 GLU A C 1
ATOM 1499 O O . GLU A 1 200 ? -18.299 0.962 36.839 1.00 80.12 200 GLU A O 1
ATOM 1504 N N . GLU A 1 201 ? -17.204 -0.872 36.172 1.00 83.56 201 GLU A N 1
ATOM 1505 C CA . GLU A 1 201 ? -16.670 -0.274 34.939 1.00 83.56 201 GLU A CA 1
ATOM 1506 C C . GLU A 1 201 ? -17.793 0.038 33.948 1.00 83.56 201 GLU A C 1
ATOM 1508 O O . GLU A 1 201 ? -17.827 1.118 33.365 1.00 83.56 201 GLU A O 1
ATOM 1513 N N . ILE A 1 202 ? -18.762 -0.871 33.799 1.00 83.75 202 ILE A N 1
ATOM 1514 C CA . ILE A 1 202 ? -19.922 -0.670 32.921 1.00 83.75 202 ILE A CA 1
ATOM 1515 C C . ILE A 1 202 ? -20.834 0.441 33.467 1.00 83.75 202 ILE A C 1
ATOM 1517 O O . ILE A 1 202 ? -21.385 1.223 32.693 1.00 83.75 202 ILE A O 1
ATOM 1521 N N . LYS A 1 203 ? -20.978 0.578 34.791 1.00 81.44 203 LYS A N 1
ATOM 1522 C CA . LYS A 1 203 ? -21.683 1.728 35.389 1.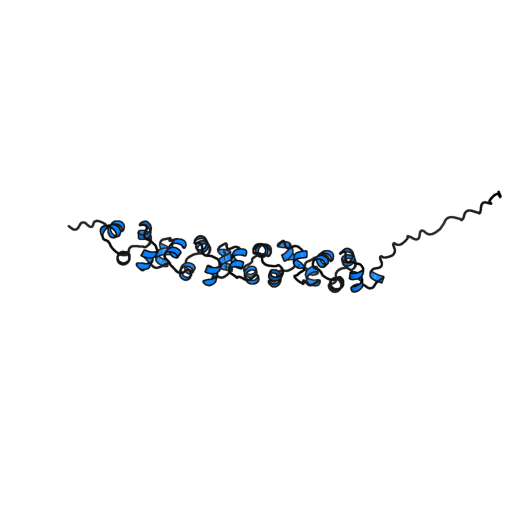00 81.44 203 LYS A CA 1
ATOM 1523 C C . LYS A 1 203 ? -20.931 3.038 35.136 1.00 81.44 203 LYS A C 1
ATOM 1525 O O . LYS A 1 203 ? -21.545 4.022 34.727 1.00 81.44 203 LYS A O 1
ATOM 1530 N N . ALA A 1 204 ? -19.611 3.036 35.323 1.00 82.12 204 ALA A N 1
ATOM 1531 C CA . ALA A 1 204 ? -18.748 4.193 35.087 1.00 82.12 204 ALA A CA 1
ATOM 1532 C C . ALA A 1 204 ? -18.619 4.561 33.597 1.00 82.12 204 ALA A C 1
ATOM 1534 O O . ALA A 1 204 ? -18.320 5.707 33.270 1.00 82.12 204 ALA A O 1
ATOM 1535 N N . ALA A 1 205 ? -18.912 3.629 32.685 1.00 81.88 205 ALA A N 1
ATOM 1536 C CA . ALA A 1 205 ? -18.847 3.838 31.241 1.00 81.88 205 ALA A CA 1
ATOM 1537 C C . ALA A 1 205 ? -19.851 4.877 30.708 1.00 81.88 205 ALA A C 1
ATOM 1539 O O . ALA A 1 205 ? -19.756 5.280 29.546 1.00 81.88 205 ALA A O 1
ATOM 1540 N N . GLY A 1 206 ? -20.800 5.337 31.533 1.00 80.69 206 GLY A N 1
ATOM 1541 C CA . GLY A 1 206 ? -21.748 6.396 31.178 1.00 80.69 206 GLY A CA 1
ATOM 1542 C C . GLY A 1 206 ? -22.971 5.900 30.404 1.00 80.69 206 GLY A C 1
ATOM 1543 O O . GLY A 1 206 ? -23.570 6.657 29.639 1.00 80.69 206 GLY A O 1
ATOM 1544 N N . TYR A 1 207 ? -23.340 4.627 30.571 1.00 82.88 207 TYR A N 1
ATOM 1545 C CA . TYR A 1 207 ? -24.605 4.103 30.061 1.00 82.88 207 TYR A CA 1
ATOM 1546 C C . TYR A 1 207 ? -25.791 4.667 30.840 1.00 82.88 207 TYR A C 1
ATOM 1548 O O . TYR A 1 207 ? -25.735 4.883 32.050 1.00 82.88 207 TYR A O 1
ATOM 1556 N N . THR A 1 208 ? -26.908 4.865 30.146 1.00 82.81 208 THR A N 1
ATOM 1557 C CA . THR A 1 208 ? -28.143 5.291 30.808 1.00 82.81 208 THR A CA 1
ATOM 1558 C C . THR A 1 208 ? -28.694 4.174 31.696 1.00 82.81 208 THR A C 1
ATOM 1560 O O . THR A 1 208 ? -28.546 2.985 31.406 1.00 82.81 208 THR A O 1
ATOM 1563 N N . ARG A 1 209 ? -29.415 4.548 32.760 1.00 77.06 209 ARG A N 1
ATOM 1564 C CA . ARG A 1 209 ? -30.065 3.591 33.674 1.00 77.06 209 ARG A CA 1
ATOM 1565 C C . ARG A 1 209 ? -30.968 2.589 32.942 1.00 77.06 209 ARG A C 1
ATOM 1567 O O . ARG A 1 209 ? -31.058 1.438 33.355 1.00 77.06 209 ARG A O 1
ATOM 1574 N N . TRP A 1 210 ? -31.603 3.017 31.850 1.00 78.50 210 TRP A N 1
ATOM 1575 C CA . TRP A 1 210 ? -32.410 2.152 30.988 1.00 78.50 210 TRP A CA 1
ATOM 1576 C C . TRP A 1 210 ? -31.577 1.091 30.264 1.00 78.50 210 TRP A C 1
ATOM 1578 O O . TRP A 1 210 ? -31.956 -0.076 30.287 1.00 78.50 210 TRP A O 1
ATOM 1588 N N . GLN A 1 211 ? -30.431 1.465 29.688 1.00 82.75 211 GLN A N 1
ATOM 1589 C CA . GLN A 1 211 ? -29.517 0.525 29.023 1.00 82.75 211 GLN A CA 1
ATOM 1590 C C . GLN A 1 211 ? -28.913 -0.480 30.012 1.00 82.75 211 GLN A C 1
ATOM 1592 O O . GLN A 1 211 ? -28.777 -1.657 29.696 1.00 82.75 211 GLN A O 1
ATOM 1597 N N . LEU A 1 212 ? -28.597 -0.040 31.232 1.00 83.38 212 LEU A N 1
ATOM 1598 C CA . LEU A 1 212 ? -28.060 -0.916 32.275 1.00 83.38 212 LEU A CA 1
ATOM 1599 C C . LEU A 1 212 ? -29.084 -1.941 32.783 1.00 83.38 212 LEU A C 1
ATOM 1601 O O . LEU A 1 212 ? -28.697 -3.030 33.200 1.00 83.38 212 LEU A O 1
ATOM 1605 N N . ARG A 1 213 ? -30.384 -1.622 32.731 1.00 80.50 213 ARG A N 1
ATOM 1606 C CA . ARG A 1 213 ? -31.462 -2.513 33.195 1.00 80.50 213 ARG A CA 1
ATOM 1607 C C . ARG A 1 213 ? -31.615 -3.774 32.340 1.00 80.50 213 ARG A C 1
ATOM 1609 O O . ARG A 1 213 ? -32.182 -4.751 32.815 1.00 80.50 213 ARG A O 1
ATOM 1616 N N . ASP A 1 214 ? -31.118 -3.744 31.105 1.00 77.44 214 ASP A N 1
ATOM 1617 C CA . ASP A 1 214 ? -31.095 -4.901 30.203 1.00 77.44 214 ASP A CA 1
ATOM 1618 C C . ASP A 1 214 ? -29.994 -5.913 30.582 1.00 77.44 214 ASP A C 1
ATOM 1620 O O . ASP A 1 214 ? -30.128 -7.114 30.361 1.00 77.44 214 ASP A O 1
ATOM 1624 N N . ALA A 1 215 ? -28.915 -5.439 31.214 1.00 75.12 215 ALA A N 1
ATOM 1625 C CA . ALA A 1 215 ? -27.769 -6.259 31.614 1.00 75.12 215 ALA A CA 1
ATOM 1626 C C . ALA A 1 215 ? -27.769 -6.636 33.105 1.00 75.12 215 ALA A C 1
ATOM 1628 O O . ALA A 1 215 ? -27.219 -7.672 33.500 1.00 75.12 215 ALA A O 1
ATOM 1629 N N . PHE A 1 216 ? -28.370 -5.800 33.954 1.00 78.56 216 PHE A N 1
ATOM 1630 C CA . PHE A 1 216 ? -28.330 -5.944 35.405 1.00 78.56 216 PHE A CA 1
ATOM 1631 C C . PHE A 1 216 ? -29.730 -5.895 36.021 1.00 78.56 216 PHE A C 1
ATOM 1633 O O . PHE A 1 216 ? -30.516 -4.996 35.706 1.00 78.56 216 PHE A O 1
ATOM 1640 N N . PRO A 1 217 ? -30.047 -6.815 36.952 1.00 74.88 217 PRO A N 1
ATOM 1641 C CA . PRO A 1 217 ? -31.279 -6.732 37.718 1.00 74.88 217 PRO A CA 1
ATOM 1642 C C . PRO A 1 217 ? -31.285 -5.461 38.578 1.00 74.88 217 PRO A C 1
ATOM 1644 O O . PRO A 1 217 ? -30.244 -4.996 39.046 1.00 74.88 217 PRO A O 1
ATOM 1647 N N . ALA A 1 218 ? -32.476 -4.904 38.812 1.00 71.31 218 ALA A N 1
ATOM 1648 C CA . ALA A 1 218 ? -32.645 -3.579 39.414 1.00 71.31 218 ALA A CA 1
ATOM 1649 C C . ALA A 1 218 ? -31.899 -3.392 40.748 1.00 71.31 218 ALA A C 1
ATOM 1651 O O . ALA A 1 218 ? -31.374 -2.310 40.987 1.00 71.31 218 ALA A O 1
ATOM 1652 N N . TRP A 1 219 ? -31.797 -4.437 41.577 1.00 71.81 219 TRP A N 1
ATOM 1653 C CA . TRP A 1 219 ? -31.101 -4.403 42.869 1.00 71.81 219 TRP A CA 1
ATOM 1654 C C . TRP A 1 219 ? -29.585 -4.176 42.746 1.00 71.81 219 TRP A C 1
ATOM 1656 O O . TRP A 1 219 ? -28.985 -3.600 43.645 1.00 71.81 219 TRP A O 1
ATOM 1666 N N . GLN A 1 220 ? -28.966 -4.571 41.631 1.00 72.19 220 GLN A N 1
ATOM 1667 C CA . GLN A 1 220 ? -27.527 -4.411 41.385 1.00 72.19 220 GLN A CA 1
ATOM 1668 C C . GLN A 1 220 ? -27.174 -2.996 40.885 1.00 72.19 220 GLN A C 1
ATOM 1670 O O . GLN A 1 220 ? -26.013 -2.578 40.918 1.00 72.19 220 GLN A O 1
ATOM 1675 N N . LEU A 1 221 ? -28.194 -2.254 40.439 1.00 67.62 221 LEU A N 1
ATOM 1676 C CA . LEU A 1 221 ? -28.128 -0.851 40.022 1.00 67.62 221 LEU A CA 1
ATOM 1677 C C . LEU A 1 221 ? -28.490 0.122 41.151 1.00 67.62 221 LEU A C 1
ATOM 1679 O O . LEU A 1 221 ? -28.396 1.332 40.960 1.00 67.62 221 LEU A O 1
ATOM 1683 N N . VAL A 1 222 ? -28.932 -0.383 42.306 1.00 69.50 222 VAL A N 1
ATOM 1684 C CA . VAL A 1 222 ? -29.109 0.432 43.508 1.00 69.50 222 VAL A CA 1
ATOM 1685 C C . VAL A 1 222 ? -27.718 0.683 44.080 1.00 69.50 222 VAL A C 1
ATOM 1687 O O . VAL A 1 222 ? -27.025 -0.259 44.466 1.00 69.50 222 VAL A O 1
ATOM 1690 N N . GLU A 1 223 ? -27.283 1.944 44.092 1.00 57.41 223 GLU A N 1
ATOM 1691 C CA . GLU A 1 223 ? -26.099 2.346 44.851 1.00 57.41 223 GLU A CA 1
ATOM 1692 C C . GLU A 1 223 ? -26.288 1.867 46.289 1.00 57.41 223 GLU A C 1
ATOM 1694 O O . GLU A 1 223 ? -27.358 2.079 46.870 1.00 57.41 223 GLU A O 1
ATOM 1699 N N . LYS A 1 224 ? -25.286 1.167 46.848 1.00 46.81 224 LYS A N 1
ATOM 1700 C CA . LYS A 1 224 ? -25.325 0.773 48.261 1.00 46.81 224 LYS A CA 1
ATOM 1701 C C . LYS A 1 224 ? -25.734 2.018 49.050 1.00 46.81 224 LYS A C 1
ATOM 1703 O O . LYS A 1 224 ? -25.083 3.047 48.853 1.00 46.81 224 LYS A O 1
ATOM 1708 N N . PRO A 1 225 ? -26.787 1.961 49.890 1.00 40.28 225 PRO A N 1
ATOM 1709 C CA . PRO A 1 225 ? -27.112 3.098 50.731 1.00 40.28 225 PRO A CA 1
ATOM 1710 C C . PRO A 1 225 ? -25.821 3.469 51.446 1.00 40.28 225 PRO A C 1
ATOM 1712 O O . PRO A 1 225 ? -25.185 2.584 52.031 1.00 40.28 225 PRO A O 1
ATOM 1715 N N . GLN A 1 226 ? -25.389 4.731 51.309 1.00 38.56 226 GLN A N 1
ATOM 1716 C CA . GLN A 1 226 ? -24.270 5.233 52.092 1.00 38.56 226 GLN A CA 1
ATOM 1717 C C . GLN A 1 226 ? -24.548 4.785 53.513 1.00 38.56 226 GLN A C 1
ATOM 1719 O O . GLN A 1 226 ? -25.628 5.056 54.044 1.00 38.56 226 GLN A O 1
ATOM 1724 N N . THR A 1 227 ? -23.643 3.986 54.068 1.00 37.34 227 THR A N 1
ATOM 1725 C CA . THR A 1 227 ? -23.741 3.546 55.446 1.00 37.34 227 THR A CA 1
ATOM 1726 C C . THR A 1 227 ? -23.756 4.821 56.268 1.00 37.34 227 THR A C 1
ATOM 1728 O O . THR A 1 227 ? -22.706 5.410 56.512 1.00 37.34 227 THR A O 1
ATOM 1731 N N . LEU A 1 228 ? -24.954 5.282 56.633 1.00 37.25 228 LEU A N 1
ATOM 1732 C CA . LEU A 1 228 ? -25.164 6.171 57.754 1.00 37.25 228 LEU A CA 1
ATOM 1733 C C . LEU A 1 228 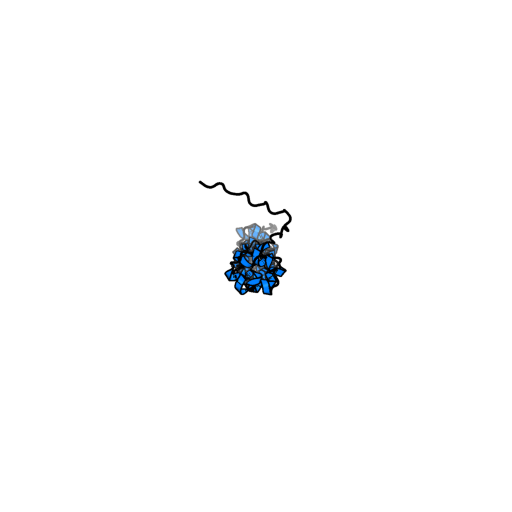? -24.494 5.434 58.900 1.00 37.25 228 LEU A C 1
ATOM 1735 O O . LEU A 1 228 ? -25.030 4.446 59.400 1.00 37.25 228 LEU A O 1
ATOM 1739 N N . THR A 1 229 ? -23.266 5.833 59.221 1.00 35.44 229 THR A N 1
ATOM 1740 C CA . THR A 1 229 ? -22.574 5.390 60.418 1.00 35.44 229 THR A CA 1
ATOM 1741 C C . THR A 1 229 ? -23.547 5.652 61.550 1.00 35.44 229 THR A C 1
ATOM 1743 O O . THR A 1 229 ? -23.827 6.804 61.888 1.00 35.44 229 THR A O 1
ATOM 1746 N N . SER A 1 230 ? -24.147 4.581 62.057 1.00 38.38 230 SER A N 1
ATOM 1747 C CA . SER A 1 230 ? -25.014 4.603 63.215 1.00 38.38 230 SER A CA 1
ATOM 1748 C C . SER A 1 230 ? -24.151 5.031 64.393 1.00 38.38 230 SER A C 1
ATOM 1750 O O . SER A 1 230 ? -23.554 4.191 65.064 1.00 38.38 230 SER A O 1
ATOM 1752 N N . ASN A 1 231 ? -24.031 6.339 64.614 1.00 39.25 231 ASN A N 1
ATOM 1753 C CA . ASN A 1 231 ? -23.450 6.851 65.838 1.00 39.25 231 ASN A CA 1
ATOM 1754 C C . ASN A 1 231 ? -24.442 6.536 66.955 1.00 39.25 231 ASN A C 1
ATOM 1756 O O . ASN A 1 231 ? -25.516 7.126 67.083 1.00 39.25 231 ASN A O 1
ATOM 1760 N N . THR A 1 232 ? -24.085 5.512 67.713 1.00 41.22 232 THR A N 1
ATOM 1761 C CA . THR A 1 232 ? -24.760 5.042 68.908 1.00 41.22 232 THR A CA 1
ATOM 1762 C C . THR A 1 232 ? -24.865 6.162 69.940 1.00 41.22 232 THR A C 1
ATOM 1764 O O . THR A 1 232 ? -23.876 6.629 70.492 1.00 41.22 232 THR A O 1
ATOM 1767 N N . ARG A 1 233 ? -26.109 6.572 70.181 1.00 42.44 233 ARG A N 1
ATOM 1768 C CA . ARG A 1 233 ? -26.709 7.045 71.437 1.00 42.44 233 ARG A CA 1
ATOM 1769 C C . ARG A 1 233 ? -25.837 6.861 72.701 1.00 42.44 233 ARG A C 1
ATOM 1771 O O . ARG A 1 233 ? -25.694 5.737 73.165 1.00 42.44 233 ARG A O 1
ATOM 1778 N N . SER A 1 234 ? -25.429 7.959 73.345 1.00 46.16 234 SER A N 1
ATOM 1779 C CA . SER A 1 234 ? -25.339 8.048 74.818 1.00 46.16 234 SER A CA 1
ATOM 1780 C C . SER A 1 234 ? -25.195 9.504 75.288 1.00 46.16 234 SER A C 1
ATOM 1782 O O . SER A 1 234 ? -24.095 10.036 75.399 1.00 46.16 234 SER A O 1
ATOM 1784 N N . GLY A 1 235 ? -26.319 10.148 75.587 1.00 46.56 235 GLY A N 1
ATOM 1785 C CA . GLY A 1 235 ? -26.379 11.402 76.339 1.00 46.56 235 GLY A CA 1
ATOM 1786 C C . GLY A 1 235 ? -27.741 11.472 77.036 1.00 46.56 235 GLY A C 1
ATOM 1787 O O . GLY A 1 235 ? -28.739 11.159 76.379 1.00 46.56 235 GLY A O 1
ATOM 1788 N N . PRO A 1 236 ? -27.817 11.766 78.347 1.00 48.28 236 PRO A N 1
ATOM 1789 C CA . PRO A 1 236 ? -29.071 11.691 79.083 1.00 48.28 236 PRO A CA 1
ATOM 1790 C C . PRO A 1 236 ? -30.043 12.786 78.626 1.00 48.28 236 PRO A C 1
ATOM 1792 O O . PRO A 1 236 ? -29.642 13.905 78.314 1.00 48.28 236 PRO A O 1
ATOM 1795 N N . LEU A 1 237 ? -31.328 12.428 78.570 1.00 53.53 237 LEU A N 1
ATOM 1796 C CA . LEU A 1 237 ? -32.444 13.311 78.219 1.00 53.53 237 LEU A CA 1
ATOM 1797 C C . LEU A 1 237 ? -32.495 14.521 79.174 1.00 53.53 237 LEU A C 1
ATOM 1799 O O . LEU A 1 237 ? -32.467 14.312 80.389 1.00 53.53 237 LEU A O 1
ATOM 1803 N N . PRO A 1 238 ? -32.617 15.765 78.678 1.00 49.16 238 PRO A N 1
ATOM 1804 C CA . PRO A 1 238 ? -32.896 16.904 79.543 1.00 49.16 238 PRO A CA 1
ATOM 1805 C C . PRO A 1 238 ? -34.347 16.843 80.047 1.00 49.16 238 PRO A C 1
ATOM 1807 O O . PRO A 1 238 ? -35.266 16.487 79.307 1.00 49.16 238 PRO A O 1
ATOM 1810 N N . LEU A 1 239 ? -34.540 17.167 81.328 1.00 51.34 239 LEU A N 1
ATOM 1811 C CA . LEU A 1 239 ? -35.848 17.227 81.988 1.00 51.34 239 LEU A CA 1
ATOM 1812 C C . LEU A 1 239 ? -36.731 18.340 81.383 1.00 51.34 239 LEU A C 1
ATOM 1814 O O . LEU A 1 239 ? -36.198 19.355 80.929 1.00 51.34 239 LEU A O 1
ATOM 1818 N N . PRO A 1 240 ? -38.070 18.190 81.396 1.00 49.91 240 PRO A N 1
ATOM 1819 C CA . PRO A 1 240 ? -38.975 19.187 80.835 1.00 49.91 240 PRO A CA 1
ATOM 1820 C C . PRO A 1 240 ? -38.987 20.456 81.697 1.00 49.91 240 PRO A C 1
ATOM 1822 O O . PRO A 1 240 ? -39.304 20.410 82.884 1.00 49.91 240 PRO A O 1
ATOM 1825 N N . VAL A 1 241 ? -38.654 21.596 81.088 1.00 52.22 241 VAL A N 1
ATOM 1826 C CA . VAL A 1 241 ? -38.792 22.923 81.702 1.00 52.22 241 VAL A CA 1
ATOM 1827 C C . VAL A 1 241 ? -40.216 23.424 81.474 1.00 52.22 241 VAL A C 1
ATOM 1829 O O . VAL A 1 241 ? -40.685 23.505 80.339 1.00 52.22 241 VAL A O 1
ATOM 1832 N N . SER A 1 242 ? -40.904 23.721 82.570 1.00 49.69 242 SER A N 1
ATOM 1833 C CA . SER A 1 242 ? -42.269 24.241 82.628 1.00 49.69 242 SER A CA 1
ATOM 1834 C C . SER A 1 242 ? -42.409 25.580 81.891 1.00 49.69 242 SER A C 1
ATOM 1836 O O . SER A 1 242 ? -41.635 26.506 82.128 1.00 49.69 242 SER A O 1
ATOM 1838 N N . LEU A 1 243 ? -43.425 25.696 81.033 1.00 52.78 243 LEU A N 1
ATOM 1839 C CA . LEU A 1 243 ? -43.855 26.956 80.414 1.00 52.78 243 LEU A CA 1
ATOM 1840 C C . LEU A 1 243 ? -44.578 27.835 81.452 1.00 52.78 243 LEU A C 1
ATOM 1842 O O . LEU A 1 243 ? -45.457 27.316 82.144 1.00 52.78 243 LEU A O 1
ATOM 1846 N N . PRO A 1 244 ? -44.304 29.148 81.542 1.00 44.53 244 PRO A N 1
ATOM 1847 C CA . PRO A 1 244 ? -45.244 30.082 82.137 1.00 44.53 244 PRO A CA 1
ATOM 1848 C C . PRO A 1 244 ? -46.315 30.485 81.114 1.00 44.53 244 PRO A C 1
ATOM 1850 O O . PRO A 1 244 ? -46.035 30.701 79.935 1.00 44.53 244 PRO A O 1
ATOM 1853 N N . SER A 1 245 ? -47.552 30.551 81.598 1.00 47.12 245 SER A N 1
ATOM 1854 C CA . SER A 1 245 ? -48.753 30.942 80.865 1.00 47.12 245 SER A CA 1
ATOM 1855 C C . SER A 1 245 ? -48.837 32.458 80.657 1.00 47.12 245 SER A C 1
ATOM 1857 O O . SER A 1 245 ? -48.677 33.188 81.631 1.00 47.12 245 SER A O 1
ATOM 1859 N N . PHE A 1 246 ? -49.217 32.840 79.429 1.00 43.69 246 PHE A N 1
ATOM 1860 C CA . PHE A 1 246 ? -49.661 34.157 78.926 1.00 43.69 246 PHE A CA 1
ATOM 1861 C C . PHE A 1 246 ? -48.689 35.343 78.994 1.00 43.69 246 PHE A C 1
ATOM 1863 O O . PHE A 1 246 ? -48.297 35.770 80.099 1.00 43.69 246 PHE A O 1
#

pLDDT: mean 77.7, std 13.99, range [35.44, 90.69]

Sequence (246 aa):
ELREVPFTTVDLINVGGFSFSALRGAGVRASELLELDASVSDLRYAGYTCEELCDAHCSAELLKNGGFKLRQLKLRFSVEELRSAGYSSDQLRGVGLGPMALKDGGFTGAELRAAGFTCKELTLIGYGVSELRTAGYLVATIEQSGFGPRELISGGFALRELAPVHFSADELRESGFSAADARVVGLRPKELKDSGYGVEEIKAAGYTRWQLRDAFPAWQLVEKPQTLTSNTRSGPLPLPVSLPSF

InterPro domains:
  IPR053285 Thylakoid lumenal pentapeptide repeat protein [PTHR47121] (80-208)
  IPR057481 Decapeptide repeat [PF25296] (11-74)
  IPR057481 Decapeptide repeat [PF25296] (76-137)
  IPR057481 Decapeptide repeat [PF25296] (146-215)

Secondary structure (DSSP, 8-state):
--------HHHHHHTT---HHHHHHTT--HHHHHTTT--HHHHHHTT--HHHHHHTT--HHHHHHTT--HHHHTTTS-HHHHHHTT--HHHHHHTT--HHHHHHTT--HHHHHHTT--HHHHHHTT--HHHHHHTT--HHHHHTTT--HHHHHHTT--GGGGTTS---HHHHHHTT--HHHHHHHT--HHHHHHTT--HHHHHHTT--HHHHHHHS-GGGGSPPPP---------PPPPPPPPPP-

Organism: NCBI:txid156173

Radius of gyration: 39.13 Å; chains: 1; bounding box: 97×46×135 Å